Protein AF-A0A2W4UPV9-F1 (afdb_monomer_lite)

Sequence (249 aa):
MTSFDISESAASPTFIQYSSSRPNNHSVNYSAIYSAKADGMRDPVGLAKAHLRFLAGEWVAQGNIIAEGLIENIAEKVCFTSIDQAFILWGLASALIFSIAQFSLLSWATQAVIDAAITGACIASTAGLTWQIAKAENLRWIIFLWAILMAGGMALTAYGIFCGVSSILINLCPLWLGLCTVGYSIMGVRMRSHSFTAAALIHGISTLSVSLVPSWQFLASGLVMALTLFFFSVVPWDMRTVPATGEPC

Secondary structure (DSSP, 8-state):
---------------------PPP-----THHHHHSSSS----HHHHHHHHHHHHHHHHHTT--HHHHHHHHHHHHH----HHHHHHHHHHHHHHHHHHHHHH--S-HHHHHHHHHHHHHHHHHHHHHHHHHHHHHTT-HHHHHHHHHHHHHHHHHHHHHHHTT-HHHHHTHHHHHHHHHHHHHHHHHHHHT-HHHHHHHHHHHHHHHHHTT-GGGHHHHHHHHHHHHHHHHHHSPPS--PPP------

Organism: NCBI:txid47253

Structure (mmCIF, N/CA/C/O backbone):
data_AF-A0A2W4UPV9-F1
#
_entry.id   AF-A0A2W4UPV9-F1
#
loop_
_atom_site.group_PDB
_atom_site.id
_atom_site.type_symbol
_atom_site.label_atom_id
_atom_site.label_alt_id
_atom_site.label_comp_id
_atom_site.label_asym_id
_atom_site.label_entity_id
_atom_site.label_seq_id
_atom_site.pdbx_PDB_ins_code
_atom_site.Cartn_x
_atom_site.Cartn_y
_atom_site.Cartn_z
_atom_site.occupancy
_atom_site.B_iso_or_equiv
_atom_site.auth_seq_id
_atom_site.auth_comp_id
_atom_site.auth_asym_id
_atom_site.auth_atom_id
_atom_site.pdbx_PDB_model_num
ATOM 1 N N . MET A 1 1 ? -51.131 -12.630 2.862 1.00 42.31 1 MET A N 1
ATOM 2 C CA . MET A 1 1 ? -50.383 -13.629 3.658 1.00 42.31 1 MET A CA 1
ATOM 3 C C . MET A 1 1 ? -48.936 -13.495 3.226 1.00 42.31 1 MET A C 1
ATOM 5 O O . MET A 1 1 ? -48.640 -13.876 2.110 1.00 42.31 1 MET A O 1
ATOM 9 N N . THR A 1 2 ? -48.060 -12.775 3.914 1.00 35.84 2 THR A N 1
ATOM 10 C CA . THR A 1 2 ? -47.716 -12.797 5.346 1.00 35.84 2 THR A CA 1
ATOM 11 C C . THR A 1 2 ? -47.428 -11.376 5.848 1.00 35.84 2 THR A C 1
ATOM 13 O O . THR A 1 2 ? -46.618 -10.670 5.253 1.00 35.84 2 THR A O 1
ATOM 16 N N . SER A 1 3 ? -48.108 -10.960 6.916 1.00 31.86 3 SER A N 1
ATOM 17 C CA . SER A 1 3 ? -47.853 -9.726 7.665 1.00 31.86 3 SER A CA 1
ATOM 18 C C . SER A 1 3 ? -46.670 -9.929 8.613 1.00 31.86 3 SER A C 1
ATOM 20 O O . SER A 1 3 ? -46.587 -10.963 9.273 1.00 31.86 3 SER A O 1
ATOM 22 N N . PHE A 1 4 ? -45.763 -8.956 8.670 1.00 35.59 4 PHE A N 1
ATOM 23 C CA . PHE A 1 4 ? -44.706 -8.876 9.676 1.00 35.59 4 PHE A CA 1
ATOM 24 C C . PHE A 1 4 ? -45.077 -7.753 10.646 1.00 35.59 4 PHE A C 1
ATOM 26 O O . PHE A 1 4 ? -45.084 -6.584 10.265 1.00 35.59 4 PHE A O 1
ATOM 33 N N . ASP A 1 5 ? -45.421 -8.138 11.872 1.00 35.91 5 ASP A N 1
ATOM 34 C CA . ASP A 1 5 ? -45.600 -7.241 13.008 1.00 35.91 5 ASP A CA 1
ATOM 35 C C . ASP A 1 5 ? -44.227 -6.832 13.552 1.00 35.91 5 ASP A C 1
ATOM 37 O O . ASP A 1 5 ? -43.386 -7.683 13.849 1.00 35.91 5 ASP A O 1
ATOM 41 N N . ILE A 1 6 ? -44.003 -5.527 13.711 1.00 38.69 6 ILE A N 1
ATOM 42 C CA . ILE A 1 6 ? -42.913 -4.987 14.529 1.00 38.69 6 ILE A CA 1
ATOM 43 C C . ILE A 1 6 ? -43.568 -4.116 15.594 1.00 38.69 6 ILE A C 1
ATOM 45 O O . ILE A 1 6 ? -43.861 -2.941 15.381 1.00 38.69 6 ILE A O 1
ATOM 49 N N . SER A 1 7 ? -43.840 -4.742 16.733 1.00 38.41 7 SER A N 1
ATOM 50 C CA . SER A 1 7 ? -44.267 -4.085 17.958 1.00 38.41 7 SER A CA 1
ATOM 51 C C . SER A 1 7 ? -43.087 -3.376 18.623 1.00 38.41 7 SER A C 1
ATOM 53 O O . SER A 1 7 ? -42.066 -3.993 18.932 1.00 38.41 7 SER A O 1
ATOM 55 N N . GLU A 1 8 ? -43.286 -2.079 18.841 1.00 40.03 8 GLU A N 1
ATOM 56 C CA . GLU A 1 8 ? -42.784 -1.244 19.933 1.00 40.03 8 GLU A CA 1
ATOM 57 C C . GLU A 1 8 ? -42.101 -1.971 21.104 1.00 40.03 8 GLU A C 1
ATOM 59 O O . GLU A 1 8 ? -42.689 -2.808 21.786 1.00 40.03 8 GLU A O 1
ATOM 64 N N . SER A 1 9 ? -40.889 -1.519 21.427 1.00 38.75 9 SER A N 1
ATOM 65 C CA . SER A 1 9 ? -40.302 -1.646 22.761 1.00 38.75 9 SER A CA 1
ATOM 66 C C . SER A 1 9 ? -39.767 -0.280 23.174 1.00 38.75 9 SER A C 1
ATOM 68 O O . SER A 1 9 ? -38.672 0.125 22.782 1.00 38.75 9 SER A O 1
ATOM 70 N N . ALA A 1 10 ? -40.569 0.426 23.967 1.00 39.81 10 ALA A N 1
ATOM 71 C CA . ALA A 1 10 ? -40.201 1.657 24.644 1.00 39.81 10 ALA A CA 1
ATOM 72 C C . ALA A 1 10 ? -39.084 1.392 25.669 1.00 39.81 10 ALA A C 1
ATOM 74 O O . ALA A 1 10 ? -39.247 0.583 26.581 1.00 39.81 10 ALA A O 1
ATOM 75 N N . ALA A 1 11 ? -37.962 2.102 25.538 1.00 38.84 11 ALA A N 1
ATOM 76 C CA . ALA A 1 11 ? -36.926 2.174 26.560 1.00 38.84 11 ALA A CA 1
ATOM 77 C C . ALA A 1 11 ? -36.916 3.582 27.174 1.00 38.84 11 ALA A C 1
ATOM 79 O O . ALA A 1 11 ? -36.813 4.592 26.482 1.00 38.84 11 ALA A O 1
ATOM 80 N N . SER A 1 12 ? -37.079 3.598 28.493 1.00 40.66 12 SER A N 1
ATOM 81 C CA . SER A 1 12 ? -37.191 4.753 29.384 1.00 40.66 12 SER A CA 1
ATOM 82 C C . SER A 1 12 ? -35.890 5.575 29.464 1.00 40.66 12 SER A C 1
ATOM 84 O O . SER A 1 12 ? -34.818 4.970 29.549 1.00 40.66 12 SER A O 1
ATOM 86 N N . PRO A 1 13 ? -35.927 6.922 29.503 1.00 43.44 13 PRO A N 1
ATOM 87 C CA . PRO A 1 13 ? -34.735 7.725 29.748 1.00 43.44 13 PRO A CA 1
ATOM 88 C C . PRO A 1 13 ? -34.506 7.926 31.255 1.00 43.44 13 PRO A C 1
ATOM 90 O O . PRO A 1 13 ? -35.217 8.675 31.926 1.00 43.44 13 PRO A O 1
ATOM 93 N N . THR A 1 14 ? -33.470 7.280 31.790 1.00 44.41 14 THR A N 1
ATOM 94 C CA . THR A 1 14 ? -32.947 7.555 33.135 1.00 44.41 14 THR A CA 1
ATOM 95 C C . THR A 1 14 ? -32.181 8.879 33.124 1.00 44.41 14 THR A C 1
ATOM 97 O O . THR A 1 14 ? -31.136 9.010 32.491 1.00 44.41 14 THR A O 1
ATOM 100 N N . PHE A 1 15 ? -32.716 9.866 33.836 1.00 32.44 15 PHE A N 1
ATOM 101 C CA . PHE A 1 15 ? -32.136 11.191 34.038 1.00 32.44 15 PHE A CA 1
ATOM 102 C C . PHE A 1 15 ? -31.003 11.103 35.079 1.00 32.44 15 PHE A C 1
ATOM 104 O O . PHE A 1 15 ? -31.266 10.831 36.249 1.00 32.44 15 PHE A O 1
ATOM 111 N N . ILE A 1 16 ? -29.744 11.309 34.678 1.00 40.25 16 ILE A N 1
ATOM 112 C CA . ILE A 1 16 ? -28.608 11.403 35.611 1.00 40.25 16 ILE A CA 1
ATOM 113 C C . ILE A 1 16 ? -28.353 12.880 35.933 1.00 40.25 16 ILE A C 1
ATOM 115 O O . ILE A 1 16 ? -27.950 13.658 35.071 1.00 40.25 16 ILE A O 1
ATOM 119 N N . GLN A 1 17 ? -28.585 13.265 37.192 1.00 36.22 17 GLN A N 1
ATOM 120 C CA . GLN A 1 17 ? -28.155 14.549 37.750 1.00 36.22 17 GLN A CA 1
ATOM 121 C C . GLN A 1 17 ? -26.629 14.572 37.912 1.00 36.22 17 GLN A C 1
ATOM 123 O O . GLN A 1 17 ? -26.063 13.754 38.636 1.00 36.22 17 GLN A O 1
ATOM 128 N N . TYR A 1 18 ? -25.968 15.547 37.287 1.00 33.69 18 TYR A N 1
ATOM 129 C CA . TYR A 1 18 ? -24.548 15.830 37.494 1.00 33.69 18 TYR A CA 1
ATOM 130 C C . TYR A 1 18 ? -24.374 16.835 38.644 1.00 33.69 18 TYR A C 1
ATOM 132 O O . TYR A 1 18 ? -24.758 17.999 38.533 1.00 33.69 18 TYR A O 1
ATOM 140 N N . SER A 1 19 ? -23.787 16.386 39.754 1.00 37.81 19 SER A N 1
ATOM 141 C CA . SER A 1 19 ? -23.345 17.241 40.862 1.00 37.81 19 SER A CA 1
ATOM 142 C C . SER A 1 19 ? -21.953 17.801 40.556 1.00 37.81 19 SER A C 1
ATOM 144 O O . SER A 1 19 ? -20.973 17.060 40.508 1.00 37.81 19 SER A O 1
ATOM 146 N N . SER A 1 20 ? -21.859 19.116 40.351 1.00 39.47 20 SER A N 1
ATOM 147 C CA . SER A 1 20 ? -20.606 19.849 40.136 1.00 39.47 20 SER A CA 1
ATOM 148 C C . SER A 1 20 ? -19.963 20.230 41.476 1.00 39.47 20 SER A C 1
ATOM 150 O O . SER A 1 20 ? -20.367 21.212 42.100 1.00 39.47 20 SER A O 1
ATOM 152 N N . SER A 1 21 ? -18.914 19.518 41.888 1.00 43.06 21 SER A N 1
ATOM 153 C CA . SER A 1 21 ? -18.031 19.932 42.989 1.00 43.06 21 SER A CA 1
ATOM 154 C C . SER A 1 21 ? -16.729 20.516 42.429 1.00 43.06 21 SER A C 1
ATOM 156 O O . SER A 1 21 ? -15.896 19.792 41.893 1.00 43.06 21 SER A O 1
ATOM 158 N N . ARG A 1 22 ? -16.548 21.839 42.554 1.00 37.19 22 ARG A N 1
ATOM 159 C CA . ARG A 1 22 ? -15.272 22.535 42.302 1.00 37.19 22 ARG A CA 1
ATOM 160 C C . ARG A 1 22 ? -14.359 22.424 43.532 1.00 37.19 22 ARG A C 1
ATOM 162 O O . ARG A 1 22 ? -14.807 22.820 44.608 1.00 37.19 22 ARG A O 1
ATOM 169 N N . PRO A 1 23 ? -13.085 22.017 43.403 1.00 47.28 23 PRO A N 1
ATOM 170 C CA . PRO A 1 23 ? -12.073 22.303 44.408 1.00 47.28 23 PRO A CA 1
ATOM 171 C C . PRO A 1 23 ? -11.327 23.612 44.103 1.00 47.28 23 PRO A C 1
ATOM 173 O O . PRO A 1 23 ? -11.037 23.946 42.955 1.00 47.28 23 PRO A O 1
ATOM 176 N N . ASN A 1 24 ? -11.054 24.352 45.177 1.00 49.81 24 ASN A N 1
ATOM 177 C CA . ASN A 1 24 ? -10.389 25.651 45.206 1.00 49.81 24 ASN A CA 1
ATOM 178 C C . ASN A 1 24 ? -8.865 25.568 44.999 1.00 49.81 24 ASN A C 1
ATOM 180 O O . ASN A 1 24 ? -8.221 24.573 45.322 1.00 49.81 24 ASN A O 1
ATOM 184 N N . ASN A 1 25 ? -8.331 26.693 44.515 1.00 49.75 25 ASN A N 1
ATOM 185 C CA . ASN A 1 25 ? -6.930 27.065 44.306 1.00 49.75 25 ASN A CA 1
ATOM 186 C C . ASN A 1 25 ? -5.902 26.499 45.305 1.00 49.75 25 ASN A C 1
ATOM 188 O O . ASN A 1 25 ? -5.918 26.851 46.483 1.00 49.75 25 ASN A O 1
ATOM 192 N N . HIS A 1 26 ? -4.883 25.823 44.766 1.00 44.38 26 HIS A N 1
ATOM 193 C CA . HIS A 1 26 ? -3.523 25.826 45.308 1.00 44.38 26 HIS A CA 1
ATOM 194 C C . HIS A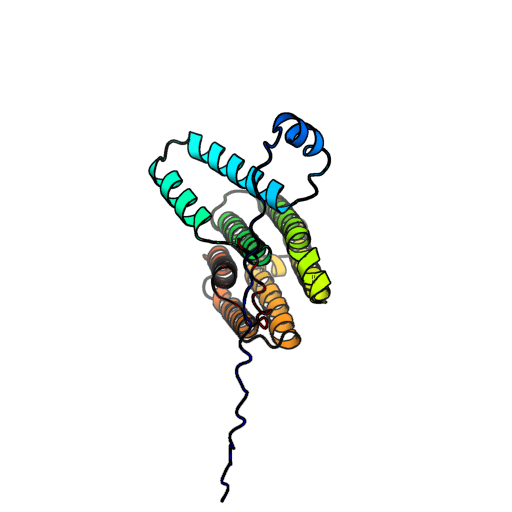 1 26 ? -2.510 26.010 44.170 1.00 44.38 26 HIS A C 1
ATOM 196 O O . HIS A 1 26 ? -2.601 25.384 43.117 1.00 44.38 26 HIS A O 1
ATOM 202 N N . SER A 1 27 ? -1.561 26.921 44.383 1.00 46.72 27 SER A N 1
ATOM 203 C CA . SER A 1 27 ? -0.486 27.299 43.464 1.00 46.72 27 SER A CA 1
ATOM 204 C C . SER A 1 27 ? 0.428 26.112 43.144 1.00 46.72 27 SER A C 1
ATOM 206 O O . SER A 1 27 ? 1.142 25.619 44.019 1.00 46.72 27 SER A O 1
ATOM 208 N N . VAL A 1 28 ? 0.423 25.677 41.885 1.00 51.06 28 VAL A N 1
ATOM 209 C CA . VAL A 1 28 ? 1.272 24.592 41.379 1.00 51.06 28 VAL A CA 1
ATOM 210 C C . VAL A 1 28 ? 2.681 25.123 41.098 1.00 51.06 28 VAL A C 1
ATOM 212 O O . VAL A 1 28 ? 2.860 26.111 40.391 1.00 51.06 28 VAL A O 1
ATOM 215 N N . ASN A 1 29 ? 3.688 24.463 41.672 1.00 43.97 29 ASN A N 1
ATOM 216 C CA . ASN A 1 29 ? 5.104 24.767 41.481 1.00 43.97 29 ASN A CA 1
ATOM 217 C C . ASN A 1 29 ? 5.623 24.053 40.218 1.00 43.97 29 ASN A C 1
ATOM 219 O O . ASN A 1 29 ? 5.835 22.840 40.214 1.00 43.97 29 ASN A O 1
ATOM 223 N N . TYR A 1 30 ? 5.785 24.803 39.127 1.00 41.22 30 TYR A N 1
ATOM 224 C CA . TYR A 1 30 ? 6.031 24.259 37.787 1.00 41.22 30 TYR A CA 1
ATOM 225 C C . TYR A 1 30 ? 7.434 23.664 37.576 1.00 41.22 30 TYR A C 1
ATOM 227 O O . TYR A 1 30 ? 7.614 22.874 36.653 1.00 41.22 30 TYR A O 1
ATOM 235 N N . SER A 1 31 ? 8.428 23.972 38.415 1.00 40.88 31 SER A N 1
ATOM 236 C CA . SER A 1 31 ? 9.814 23.518 38.195 1.00 40.88 31 SER A CA 1
ATOM 237 C C . SER A 1 31 ? 10.059 22.048 38.563 1.00 40.88 31 SER A C 1
ATOM 239 O O . SER A 1 31 ? 10.949 21.416 37.996 1.00 40.88 31 SER A O 1
ATOM 241 N N . ALA A 1 32 ? 9.232 21.460 39.434 1.00 44.62 32 ALA A N 1
ATOM 242 C CA . ALA A 1 32 ? 9.329 20.043 39.799 1.00 44.62 32 ALA A CA 1
ATOM 243 C C . ALA A 1 32 ? 8.709 19.099 38.746 1.00 44.62 32 ALA A C 1
ATOM 245 O O . ALA A 1 32 ? 9.063 17.924 38.682 1.00 44.62 32 ALA A O 1
ATOM 246 N N . ILE A 1 33 ? 7.819 19.606 37.883 1.00 45.31 33 ILE A N 1
ATOM 247 C CA . ILE A 1 33 ? 7.090 18.794 36.893 1.00 45.31 33 ILE A CA 1
ATOM 248 C C . ILE A 1 33 ? 7.955 18.490 35.660 1.00 45.31 33 ILE A C 1
ATOM 250 O O . ILE A 1 33 ? 7.802 17.434 35.048 1.00 45.31 33 ILE A O 1
ATOM 254 N N . TYR A 1 34 ? 8.905 19.362 35.311 1.00 42.47 34 TYR A N 1
ATOM 255 C CA . TYR A 1 34 ? 9.760 19.149 34.138 1.00 42.47 34 TYR A CA 1
ATOM 256 C C . TYR A 1 34 ? 10.888 18.139 34.380 1.00 42.47 34 TYR A C 1
ATOM 258 O O . TYR A 1 34 ? 11.244 17.409 33.459 1.00 42.47 34 TYR A O 1
ATOM 266 N N . SER A 1 35 ? 11.399 18.026 35.610 1.00 42.31 35 SER A N 1
ATOM 267 C CA . SER A 1 35 ? 12.491 17.089 35.919 1.00 42.31 35 SER A CA 1
ATOM 268 C C . SER A 1 35 ? 12.017 15.627 35.998 1.00 42.31 35 SER A C 1
ATOM 270 O O . SER A 1 35 ? 12.742 14.715 35.619 1.00 42.31 35 SER A O 1
ATOM 272 N N . ALA A 1 36 ? 10.758 15.387 36.385 1.00 41.16 36 ALA A N 1
ATOM 273 C CA . ALA A 1 36 ? 10.186 14.037 36.451 1.00 41.16 36 ALA A CA 1
ATOM 274 C C . ALA A 1 36 ? 9.641 13.512 35.102 1.00 41.16 36 ALA A C 1
ATOM 276 O O . ALA A 1 36 ? 9.306 12.335 34.991 1.00 41.16 36 ALA A O 1
ATOM 277 N N . LYS A 1 37 ? 9.528 14.362 34.067 1.00 41.44 37 LYS A N 1
ATOM 278 C CA . LYS A 1 37 ? 8.863 14.015 32.792 1.00 41.44 37 LYS A CA 1
ATOM 279 C C . LYS A 1 37 ? 9.808 13.485 31.706 1.00 41.44 37 LYS A C 1
ATOM 281 O O . LYS A 1 37 ? 9.337 12.982 30.689 1.00 41.44 37 LYS A O 1
ATOM 286 N N . ALA A 1 38 ? 11.121 13.548 31.927 1.00 41.78 38 ALA A N 1
ATOM 287 C CA . ALA A 1 38 ? 12.114 13.003 31.000 1.00 41.78 38 ALA A CA 1
ATOM 288 C C . ALA A 1 38 ? 12.256 11.470 31.094 1.00 41.78 38 ALA A C 1
ATOM 290 O O . ALA A 1 38 ? 12.632 10.840 30.112 1.00 41.78 38 ALA A O 1
ATOM 291 N N . ASP A 1 39 ? 11.883 10.861 32.225 1.00 39.44 39 ASP A N 1
ATOM 292 C CA . ASP A 1 39 ? 12.100 9.424 32.482 1.00 39.44 39 ASP A CA 1
ATOM 293 C C . ASP A 1 39 ? 10.898 8.532 32.089 1.00 39.44 39 ASP A C 1
ATOM 295 O O . ASP A 1 39 ? 10.905 7.313 32.254 1.00 39.44 39 ASP A O 1
ATOM 299 N N . GLY A 1 40 ? 9.831 9.139 31.553 1.00 47.22 40 GLY A N 1
ATOM 300 C CA . GLY A 1 40 ? 8.534 8.495 31.318 1.00 47.22 40 GLY A CA 1
ATOM 301 C C . GLY A 1 40 ? 8.021 8.552 29.880 1.00 47.22 40 GLY A C 1
ATOM 302 O O . GLY A 1 40 ? 6.826 8.356 29.663 1.00 47.22 40 GLY A O 1
ATOM 303 N N . MET A 1 41 ? 8.865 8.832 28.884 1.00 49.19 41 MET A N 1
ATOM 304 C CA . MET A 1 41 ? 8.424 8.937 27.485 1.00 49.19 41 MET A CA 1
ATOM 305 C C . MET A 1 41 ? 8.265 7.547 26.830 1.00 49.19 41 MET A C 1
ATOM 307 O O . MET A 1 41 ? 8.981 7.165 25.913 1.00 49.19 41 MET A O 1
ATOM 311 N N . ARG A 1 42 ? 7.284 6.780 27.327 1.00 54.19 42 ARG A N 1
ATOM 312 C CA . ARG A 1 42 ? 6.668 5.613 26.662 1.00 54.19 42 ARG A CA 1
ATOM 313 C C . ARG A 1 42 ? 5.409 6.002 25.880 1.00 54.19 42 ARG A C 1
ATOM 315 O O . ARG A 1 42 ? 4.556 5.153 25.644 1.00 54.19 42 ARG A O 1
ATOM 322 N N . ASP A 1 43 ? 5.271 7.275 25.520 1.00 64.94 43 ASP A N 1
ATOM 323 C CA . ASP A 1 43 ? 4.171 7.748 24.687 1.00 64.94 43 ASP A CA 1
ATOM 324 C C . ASP A 1 43 ? 4.630 7.828 23.218 1.00 64.94 43 ASP A C 1
ATOM 326 O O . ASP A 1 43 ? 5.226 8.831 22.807 1.00 64.94 43 ASP A O 1
ATOM 330 N N . PRO A 1 44 ? 4.394 6.774 22.413 1.00 52.06 44 PRO A N 1
ATOM 331 C CA . PRO A 1 44 ? 4.732 6.786 20.994 1.00 52.06 44 PRO A CA 1
ATOM 332 C C . PRO A 1 44 ? 3.966 7.872 20.225 1.00 52.06 44 PRO A C 1
ATOM 334 O O . PRO A 1 44 ? 4.448 8.316 19.186 1.00 52.06 44 PRO A O 1
ATOM 337 N N . VAL A 1 45 ? 2.821 8.342 20.736 1.00 54.94 45 VAL A N 1
ATOM 338 C CA . VAL A 1 45 ? 2.026 9.407 20.110 1.00 54.94 45 VAL A CA 1
ATOM 339 C C . VAL A 1 45 ? 2.701 10.761 20.316 1.00 54.94 45 VAL A C 1
ATOM 341 O O . VAL A 1 45 ? 2.849 11.523 19.362 1.00 54.94 45 VAL A O 1
ATOM 344 N N . GLY A 1 46 ? 3.198 11.040 21.523 1.00 64.69 46 GLY A N 1
ATOM 345 C CA . GLY A 1 46 ? 4.012 12.222 21.812 1.00 64.69 46 GLY A CA 1
ATOM 346 C C . GLY A 1 46 ? 5.291 12.287 20.970 1.00 64.69 46 GLY A C 1
ATOM 347 O O . GLY A 1 46 ? 5.628 13.351 20.445 1.00 64.69 46 GLY A O 1
ATOM 348 N N . LEU A 1 47 ? 5.957 11.143 20.766 1.00 61.91 47 LEU A N 1
ATOM 349 C CA . LEU A 1 47 ? 7.145 11.046 19.912 1.00 61.91 47 LEU A CA 1
ATOM 350 C C . LEU A 1 47 ? 6.808 11.251 18.427 1.00 61.91 47 LEU A C 1
ATOM 352 O O . LEU A 1 47 ? 7.496 12.010 17.747 1.00 61.91 47 LEU A O 1
ATOM 356 N N . ALA A 1 48 ? 5.725 10.643 17.932 1.00 57.19 48 ALA A N 1
ATOM 357 C CA . ALA A 1 48 ? 5.252 10.842 16.562 1.00 57.19 48 ALA A CA 1
ATOM 358 C C . ALA A 1 48 ? 4.856 12.306 16.306 1.00 57.19 48 ALA A C 1
ATOM 360 O O . ALA A 1 48 ? 5.236 12.886 15.290 1.00 57.19 48 ALA A O 1
ATOM 361 N N . LYS A 1 49 ? 4.170 12.943 17.263 1.00 61.50 49 LYS A N 1
ATOM 362 C CA . LYS A 1 49 ? 3.794 14.362 17.201 1.00 61.50 49 LYS A CA 1
ATOM 363 C C . LYS A 1 49 ? 5.021 15.277 17.195 1.00 61.50 49 LYS A C 1
ATOM 365 O O . LYS A 1 49 ? 5.044 16.256 16.454 1.00 61.50 49 LYS A O 1
ATOM 370 N N . ALA A 1 50 ? 6.052 14.959 17.978 1.00 66.06 50 ALA A N 1
ATOM 371 C CA . ALA A 1 50 ? 7.316 15.693 17.968 1.00 66.06 50 ALA A CA 1
ATOM 372 C C . ALA A 1 50 ? 8.084 15.515 16.646 1.00 66.06 50 ALA A C 1
ATOM 374 O O . ALA A 1 50 ? 8.614 16.489 16.117 1.00 66.06 50 ALA A O 1
ATOM 375 N N . HIS A 1 51 ? 8.094 14.305 16.078 1.00 63.22 51 HIS A N 1
ATOM 376 C CA . HIS A 1 51 ? 8.765 14.022 14.807 1.00 63.22 51 HIS A CA 1
ATOM 377 C C . HIS A 1 51 ? 8.057 14.686 13.617 1.00 63.22 51 HIS A C 1
ATOM 379 O O . HIS A 1 51 ? 8.712 15.273 12.762 1.00 63.22 51 HIS A O 1
ATOM 385 N N . LEU A 1 52 ? 6.719 14.696 13.606 1.00 61.75 52 LEU A N 1
ATOM 386 C CA . LEU A 1 52 ? 5.930 15.434 12.615 1.00 61.75 52 LEU A CA 1
ATOM 387 C C . LEU A 1 52 ? 6.159 16.945 12.708 1.00 61.75 52 LEU A C 1
ATOM 389 O O . LEU A 1 52 ? 6.288 17.596 11.679 1.00 61.75 52 LEU A O 1
ATOM 393 N N . ARG A 1 53 ? 6.270 17.503 13.921 1.00 67.69 53 ARG A N 1
ATOM 394 C CA . ARG A 1 53 ? 6.632 18.918 14.116 1.00 67.69 53 ARG A CA 1
ATOM 395 C C . ARG A 1 53 ? 8.045 19.235 13.632 1.00 67.69 53 ARG A C 1
ATOM 397 O O . ARG A 1 53 ? 8.260 20.304 13.077 1.00 67.69 53 ARG A O 1
ATOM 404 N N . PHE A 1 54 ? 8.991 18.319 13.824 1.00 70.25 54 PHE A N 1
ATOM 405 C CA . PHE A 1 54 ? 10.359 18.474 13.335 1.00 70.25 54 PHE A CA 1
ATOM 406 C C . PHE A 1 54 ? 10.417 18.455 11.801 1.00 70.25 54 PHE A C 1
ATOM 408 O O . PHE A 1 54 ? 10.975 19.371 11.206 1.00 70.25 54 PHE A O 1
ATOM 415 N N . LEU A 1 55 ? 9.766 17.476 11.163 1.00 58.12 55 LEU A N 1
ATOM 416 C CA . LEU A 1 55 ? 9.676 17.393 9.702 1.00 58.12 55 LEU A CA 1
ATOM 417 C C . LEU A 1 55 ? 8.915 18.584 9.108 1.00 58.12 55 LEU A C 1
ATOM 419 O O . LEU A 1 55 ? 9.323 19.118 8.081 1.00 58.12 55 LEU A O 1
ATOM 423 N N . ALA A 1 56 ? 7.850 19.043 9.771 1.00 55.47 56 ALA A N 1
ATOM 424 C CA . ALA A 1 56 ? 7.170 20.278 9.397 1.00 55.47 56 ALA A CA 1
ATOM 425 C C . ALA A 1 56 ? 8.133 21.474 9.475 1.00 55.47 56 ALA A C 1
ATOM 427 O O . ALA A 1 56 ? 8.239 22.214 8.507 1.00 55.47 56 ALA A O 1
ATOM 428 N N . GLY A 1 57 ? 8.908 21.608 10.557 1.00 55.47 57 GLY A N 1
ATOM 429 C CA . GLY A 1 57 ? 9.916 22.663 10.715 1.00 55.47 57 GLY A CA 1
ATOM 430 C C . GLY A 1 57 ? 11.028 22.645 9.655 1.00 55.47 57 GLY A C 1
ATOM 431 O O . GLY A 1 57 ? 11.498 23.700 9.234 1.00 55.47 57 GLY A O 1
ATOM 432 N N . GLU A 1 58 ? 11.426 21.464 9.179 1.00 52.59 58 GLU A N 1
ATOM 433 C CA . GLU A 1 58 ? 12.447 21.311 8.134 1.00 52.59 58 GLU A CA 1
ATOM 434 C C . GLU A 1 58 ? 11.910 21.702 6.743 1.00 52.59 58 GLU A C 1
ATOM 436 O O . GLU A 1 58 ? 12.597 22.374 5.978 1.00 52.59 58 GLU A O 1
ATOM 441 N N . TRP A 1 59 ? 10.640 21.397 6.450 1.00 48.97 59 TRP A N 1
ATOM 442 C CA . TRP A 1 59 ? 9.938 21.883 5.251 1.00 48.97 59 TRP A CA 1
ATOM 443 C C . TRP A 1 59 ? 9.631 23.390 5.297 1.00 48.97 59 TRP A C 1
ATOM 445 O O . TRP A 1 59 ? 9.566 24.052 4.260 1.00 48.97 59 TRP A O 1
ATOM 455 N N . VAL A 1 60 ? 9.479 23.948 6.498 1.00 48.25 60 VAL A N 1
ATOM 456 C CA . VAL A 1 60 ? 9.220 25.374 6.760 1.00 48.25 60 VAL A CA 1
ATOM 457 C C . VAL A 1 60 ? 10.432 26.254 6.463 1.00 48.25 60 VAL A C 1
ATOM 459 O O . VAL A 1 60 ? 10.269 27.382 5.992 1.00 48.25 60 VAL A O 1
ATOM 462 N N . ALA A 1 61 ? 11.650 25.724 6.603 1.00 52.50 61 ALA A N 1
ATOM 463 C CA . ALA A 1 61 ? 12.868 26.419 6.181 1.00 52.50 61 ALA A CA 1
ATOM 464 C C . ALA A 1 61 ? 12.897 26.727 4.665 1.00 52.50 61 ALA A C 1
ATOM 466 O O . ALA A 1 61 ? 13.666 27.582 4.226 1.00 52.50 61 ALA A O 1
ATOM 467 N N . GLN A 1 62 ? 12.019 26.092 3.874 1.00 55.84 62 GLN A N 1
ATOM 468 C CA . GLN A 1 62 ? 11.890 26.278 2.427 1.00 55.84 62 GLN A CA 1
ATOM 469 C C . GLN A 1 62 ? 10.911 27.406 2.007 1.00 55.84 62 GLN A C 1
ATOM 471 O O . GLN A 1 62 ? 10.721 27.627 0.812 1.00 55.84 62 GLN A O 1
ATOM 476 N N . GLY A 1 63 ? 10.314 28.152 2.951 1.00 47.66 63 GLY A N 1
ATOM 477 C CA . GLY A 1 63 ? 9.744 29.484 2.684 1.00 47.66 63 GLY A CA 1
ATOM 478 C C . GLY A 1 63 ? 8.299 29.569 2.167 1.00 47.66 63 GLY A C 1
ATOM 479 O O . GLY A 1 63 ? 7.999 30.481 1.398 1.00 47.66 63 GLY A O 1
ATOM 480 N N . ASN A 1 64 ? 7.380 28.687 2.583 1.00 55.88 64 ASN A N 1
ATOM 481 C CA . ASN A 1 64 ? 5.968 28.780 2.175 1.00 55.88 64 ASN A CA 1
ATOM 482 C C . ASN A 1 64 ? 5.014 29.037 3.362 1.00 55.88 64 ASN A C 1
ATOM 484 O O . ASN A 1 64 ? 4.401 28.122 3.903 1.00 55.88 64 ASN A O 1
ATOM 488 N N . ILE A 1 65 ? 4.869 30.312 3.740 1.00 58.81 65 ILE A N 1
ATOM 489 C CA . ILE A 1 65 ? 4.088 30.806 4.900 1.00 58.81 65 ILE A CA 1
ATOM 490 C C . ILE A 1 65 ? 2.589 30.425 4.829 1.00 58.81 65 ILE A C 1
ATOM 492 O O . ILE A 1 65 ? 1.910 30.340 5.848 1.00 58.81 65 ILE A O 1
ATOM 496 N N . ILE A 1 66 ? 2.058 30.138 3.635 1.00 60.66 66 ILE A N 1
ATOM 497 C CA . ILE A 1 66 ? 0.653 29.733 3.442 1.00 60.66 66 ILE A CA 1
ATOM 498 C C . ILE A 1 66 ? 0.416 28.269 3.866 1.00 60.66 66 ILE A C 1
ATOM 500 O O . ILE A 1 66 ? -0.698 27.909 4.245 1.00 60.66 66 ILE A O 1
ATOM 504 N N . ALA A 1 67 ? 1.454 27.426 3.849 1.00 54.59 67 ALA A N 1
ATOM 505 C CA . ALA A 1 67 ? 1.335 26.022 4.234 1.00 54.59 67 ALA A CA 1
ATOM 506 C C . ALA A 1 67 ? 1.191 25.845 5.755 1.00 54.59 67 ALA A C 1
ATOM 508 O O . ALA A 1 67 ? 0.437 24.978 6.186 1.00 54.59 67 ALA A O 1
ATOM 509 N N . GLU A 1 68 ? 1.837 26.689 6.568 1.00 50.88 68 GLU A N 1
ATOM 510 C CA . GLU A 1 68 ? 1.796 26.572 8.034 1.00 50.88 68 GLU A CA 1
ATOM 511 C C . GLU A 1 68 ? 0.396 26.805 8.601 1.00 50.88 68 GLU A C 1
ATOM 513 O O . GLU A 1 68 ? -0.125 25.956 9.320 1.00 50.88 68 GLU A O 1
ATOM 518 N N . GLY A 1 69 ? -0.266 27.896 8.204 1.00 61.16 69 GLY A N 1
ATOM 519 C CA . GLY A 1 69 ? -1.603 28.219 8.711 1.00 61.16 69 GLY A CA 1
ATOM 520 C C . GLY A 1 69 ? -2.670 27.196 8.309 1.00 61.16 69 GLY A C 1
ATOM 521 O O . GLY A 1 69 ? -3.650 27.014 9.033 1.00 61.16 69 GLY A O 1
ATOM 522 N N . LEU A 1 70 ? -2.484 26.510 7.177 1.00 60.94 70 LEU A N 1
ATOM 523 C CA . LEU A 1 70 ? -3.370 25.440 6.722 1.00 60.94 70 LEU A CA 1
ATOM 524 C C . LEU A 1 70 ? -3.073 24.123 7.453 1.00 60.94 70 LEU A C 1
ATOM 526 O O . LEU A 1 70 ? -4.005 23.459 7.898 1.00 60.94 70 LEU A O 1
ATOM 530 N N . ILE A 1 71 ? -1.797 23.757 7.605 1.00 58.44 71 ILE A N 1
ATOM 531 C CA . ILE A 1 71 ? -1.383 22.526 8.290 1.00 58.44 71 ILE A CA 1
ATOM 532 C C . ILE A 1 71 ? -1.723 22.597 9.779 1.00 58.44 71 ILE A C 1
ATOM 534 O O . ILE A 1 71 ? -2.245 21.621 10.305 1.00 58.44 71 ILE A O 1
ATOM 538 N N . GLU A 1 72 ? -1.513 23.733 10.447 1.00 59.25 72 GLU A N 1
ATOM 539 C CA . GLU A 1 72 ? -1.899 23.906 11.852 1.00 59.25 72 GLU A CA 1
ATOM 540 C C . GLU A 1 72 ? -3.420 23.865 12.031 1.00 59.25 72 GLU A C 1
ATOM 542 O O . GLU A 1 72 ? -3.901 23.131 12.890 1.00 59.25 72 GLU A O 1
ATOM 547 N N . ASN A 1 73 ? -4.195 24.534 11.166 1.00 63.84 73 ASN A N 1
ATOM 548 C CA . ASN A 1 73 ? -5.662 24.464 11.222 1.00 63.84 73 ASN A CA 1
ATOM 549 C C . ASN A 1 73 ? -6.215 23.058 10.943 1.00 63.84 73 ASN A C 1
ATOM 551 O O . ASN A 1 73 ? -7.234 22.674 11.516 1.00 63.84 73 ASN A O 1
ATOM 555 N N . ILE A 1 74 ? -5.591 22.299 10.037 1.00 59.56 74 ILE A N 1
ATOM 556 C CA . ILE A 1 74 ? -6.004 20.923 9.732 1.00 59.56 74 ILE A CA 1
ATOM 557 C C . ILE A 1 74 ? -5.581 19.985 10.868 1.00 59.56 74 ILE A C 1
ATOM 559 O O . ILE A 1 74 ? -6.382 19.164 11.307 1.00 59.56 74 ILE A O 1
ATOM 563 N N . ALA A 1 75 ? -4.361 20.128 11.386 1.00 57.09 75 ALA A N 1
ATOM 564 C CA . ALA A 1 75 ? -3.846 19.304 12.476 1.00 57.09 75 ALA A CA 1
ATOM 565 C C . ALA A 1 75 ? -4.567 19.560 13.808 1.00 57.09 75 ALA A C 1
ATOM 567 O O . ALA A 1 75 ? -4.696 18.639 14.610 1.00 57.09 75 ALA A O 1
ATOM 568 N N . GLU A 1 76 ? -5.047 20.783 14.049 1.00 63.09 76 GLU A N 1
ATOM 569 C CA . GLU A 1 76 ? -5.844 21.121 15.232 1.00 63.09 76 GLU A CA 1
ATOM 570 C C . GLU A 1 76 ? -7.273 20.565 15.142 1.00 63.09 76 GLU A C 1
ATOM 572 O O . GLU A 1 76 ? -7.853 20.189 16.158 1.00 63.09 76 GLU A O 1
ATOM 577 N N . LYS A 1 77 ? -7.845 20.467 13.933 1.00 58.47 77 LYS A N 1
ATOM 578 C CA . LYS A 1 77 ? -9.238 20.029 13.741 1.00 58.47 77 LYS A CA 1
ATOM 579 C C . LYS A 1 77 ? -9.415 18.536 13.499 1.00 58.47 77 LYS A C 1
ATOM 581 O O . LYS A 1 77 ? -10.519 18.036 13.707 1.00 58.47 77 LYS A O 1
ATOM 586 N N . VAL A 1 78 ? -8.385 17.827 13.043 1.00 61.81 78 VAL A N 1
ATOM 587 C CA . VAL A 1 78 ? -8.506 16.409 12.690 1.00 61.81 78 VAL A CA 1
ATOM 588 C C . VAL A 1 78 ? -7.778 15.546 13.714 1.00 61.81 78 VAL A C 1
ATOM 590 O O . VAL A 1 78 ? -6.563 15.358 13.657 1.00 61.81 78 VAL A O 1
ATOM 593 N N . CYS A 1 79 ? -8.540 14.988 14.654 1.00 73.75 79 CYS A N 1
ATOM 594 C CA . CYS A 1 79 ? -8.033 13.949 15.541 1.00 73.75 79 CYS A CA 1
ATOM 595 C C . CYS A 1 79 ? -7.882 12.645 14.754 1.00 73.75 79 CYS A C 1
ATOM 597 O O . CYS A 1 79 ? -8.838 11.886 14.612 1.00 73.75 79 CYS A O 1
ATOM 599 N N . PHE A 1 80 ? -6.688 12.375 14.237 1.00 82.62 80 PHE A N 1
ATOM 600 C CA . PHE A 1 80 ? -6.408 11.079 13.630 1.00 82.62 80 PHE A CA 1
ATOM 601 C C . PHE A 1 80 ? -6.157 10.032 14.709 1.00 82.62 80 PHE A C 1
ATOM 603 O O . PHE A 1 80 ? -5.233 10.168 15.519 1.00 82.62 80 PHE A O 1
ATOM 610 N N . THR A 1 81 ? -6.946 8.960 14.687 1.00 89.12 81 THR A N 1
ATOM 611 C CA . THR A 1 81 ? -6.688 7.783 15.515 1.00 89.12 81 THR A CA 1
ATOM 612 C C . THR A 1 81 ? -5.378 7.117 15.086 1.00 89.12 81 THR A C 1
ATOM 614 O O . THR A 1 81 ? -4.884 7.317 13.973 1.00 89.12 81 THR A O 1
ATOM 617 N N . SER A 1 82 ? -4.800 6.266 15.939 1.00 90.62 82 SER A N 1
ATOM 618 C CA . SER A 1 82 ? -3.592 5.510 15.568 1.00 90.62 82 SER A CA 1
ATOM 619 C C . SER A 1 82 ? -3.807 4.603 14.348 1.00 90.62 82 SER A C 1
ATOM 621 O O . SER A 1 82 ? -2.844 4.278 13.654 1.00 90.62 82 SER A O 1
ATOM 623 N N . ILE A 1 83 ? -5.054 4.205 14.064 1.00 91.75 83 ILE A N 1
ATOM 624 C CA . ILE A 1 83 ? -5.383 3.436 12.861 1.00 91.75 83 ILE A CA 1
ATOM 625 C C . ILE A 1 83 ? -5.406 4.351 11.630 1.00 91.75 83 ILE A C 1
ATOM 627 O O . ILE A 1 83 ? -4.813 3.993 10.614 1.00 91.75 83 ILE A O 1
ATOM 631 N N . ASP A 1 84 ? -5.993 5.546 11.725 1.00 93.06 84 ASP A N 1
ATOM 632 C CA . ASP A 1 84 ? -5.992 6.511 10.614 1.00 93.06 84 ASP A CA 1
ATOM 633 C C . ASP A 1 84 ? -4.564 6.904 10.228 1.00 93.06 84 ASP A C 1
ATOM 635 O O . ASP A 1 84 ? -4.215 6.925 9.049 1.00 93.06 84 ASP A O 1
ATOM 639 N N . GLN A 1 85 ? -3.702 7.127 11.225 1.00 92.62 85 GLN A N 1
ATOM 640 C CA . GLN A 1 85 ? -2.277 7.395 11.013 1.00 92.62 85 GLN A CA 1
ATOM 641 C C . GLN A 1 85 ? -1.581 6.245 10.279 1.00 92.62 85 GLN A C 1
ATOM 643 O O . GLN A 1 85 ? -0.776 6.486 9.380 1.00 92.62 85 GLN A O 1
ATOM 648 N N . ALA A 1 86 ? -1.900 4.992 10.625 1.00 94.94 86 ALA A N 1
ATOM 649 C CA . ALA A 1 86 ? -1.365 3.836 9.918 1.00 94.94 86 ALA A CA 1
ATOM 650 C C . ALA A 1 86 ? -1.836 3.797 8.455 1.00 94.94 86 ALA A C 1
ATOM 652 O O . ALA A 1 86 ? -1.030 3.510 7.571 1.00 94.94 86 ALA A O 1
ATOM 653 N N . PHE A 1 87 ? -3.102 4.124 8.182 1.00 96.31 87 PHE A N 1
ATOM 654 C CA . PHE A 1 87 ? -3.611 4.202 6.815 1.00 96.31 87 PHE A CA 1
ATOM 655 C C . PHE A 1 87 ? -2.959 5.325 6.004 1.00 96.31 87 PHE A C 1
ATOM 657 O O . PHE A 1 87 ? -2.539 5.081 4.874 1.00 96.31 87 PHE A O 1
ATOM 664 N N . ILE A 1 88 ? -2.785 6.516 6.582 1.00 95.56 88 ILE A N 1
ATOM 665 C CA . ILE A 1 88 ? -2.077 7.630 5.932 1.00 95.56 88 ILE A CA 1
ATOM 666 C C . ILE A 1 88 ? -0.633 7.239 5.617 1.00 95.56 88 ILE A C 1
ATOM 668 O O . ILE A 1 88 ? -0.174 7.444 4.493 1.00 95.56 88 ILE A O 1
ATOM 672 N N . LEU A 1 89 ? 0.069 6.636 6.582 1.00 95.75 89 LEU A N 1
ATOM 673 C CA . LEU A 1 89 ? 1.448 6.186 6.409 1.00 95.75 89 LEU A CA 1
ATOM 674 C C . LEU A 1 89 ? 1.573 5.216 5.226 1.00 95.75 89 LEU A C 1
ATOM 676 O O . LEU A 1 89 ? 2.397 5.431 4.339 1.00 95.75 89 LEU A O 1
ATOM 680 N N . TRP A 1 90 ? 0.725 4.185 5.175 1.00 97.75 90 TRP A N 1
ATOM 681 C CA . TRP A 1 90 ? 0.731 3.225 4.070 1.00 97.75 90 TRP A CA 1
ATOM 682 C C . TRP A 1 90 ? 0.290 3.839 2.742 1.00 97.75 90 TRP A C 1
ATOM 684 O O . TRP A 1 90 ? 0.818 3.457 1.697 1.00 97.75 90 TRP A O 1
ATOM 694 N N . GLY A 1 91 ? -0.654 4.784 2.757 1.00 97.88 91 GLY A N 1
ATOM 695 C CA . GLY A 1 91 ? -1.110 5.469 1.551 1.00 97.88 91 GLY A CA 1
ATOM 696 C C . GLY A 1 91 ? 0.008 6.298 0.922 1.00 97.88 91 GLY A C 1
ATOM 697 O O . GLY A 1 91 ? 0.274 6.173 -0.274 1.00 97.88 91 GLY A O 1
ATOM 698 N N . LEU A 1 92 ? 0.734 7.065 1.742 1.00 97.31 92 LEU A N 1
ATOM 699 C CA . LEU A 1 92 ? 1.907 7.832 1.317 1.00 97.31 92 LEU A CA 1
ATOM 700 C C . LEU A 1 92 ? 3.037 6.925 0.828 1.00 97.31 92 LEU A C 1
ATOM 702 O O . LEU A 1 92 ? 3.596 7.171 -0.240 1.00 97.31 92 LEU A O 1
ATOM 706 N N . ALA A 1 93 ? 3.349 5.861 1.573 1.00 97.00 93 ALA A N 1
ATOM 707 C CA . ALA A 1 93 ? 4.379 4.904 1.181 1.00 97.00 93 ALA A CA 1
ATOM 708 C C . ALA A 1 93 ? 4.054 4.241 -0.166 1.00 97.00 93 ALA A C 1
ATOM 710 O O . ALA A 1 93 ? 4.918 4.170 -1.037 1.00 97.00 93 ALA A O 1
ATOM 711 N N . SER A 1 94 ? 2.798 3.830 -0.372 1.00 98.31 94 SER A N 1
ATOM 712 C CA . SER A 1 94 ? 2.343 3.231 -1.632 1.00 98.31 94 SER A CA 1
ATOM 713 C C . SER A 1 94 ? 2.449 4.222 -2.791 1.00 98.31 94 SER A C 1
ATOM 715 O O . SER A 1 94 ? 2.994 3.885 -3.840 1.00 98.31 94 SER A O 1
ATOM 717 N N . ALA A 1 95 ? 1.989 5.463 -2.607 1.00 98.06 95 ALA A N 1
ATOM 718 C CA . ALA A 1 95 ? 2.114 6.496 -3.631 1.00 98.06 95 ALA A CA 1
ATOM 719 C C . ALA A 1 95 ? 3.585 6.755 -3.999 1.00 98.06 95 ALA A C 1
ATOM 721 O O . ALA A 1 95 ? 3.912 6.848 -5.183 1.00 98.06 95 ALA A O 1
ATOM 722 N N . LEU A 1 96 ? 4.474 6.825 -3.004 1.00 97.62 96 LEU A N 1
ATOM 723 C CA . LEU A 1 96 ? 5.899 7.074 -3.202 1.00 97.62 96 LEU A CA 1
ATOM 724 C C . LEU A 1 96 ? 6.594 5.921 -3.939 1.00 97.62 96 LEU A C 1
ATOM 726 O O . LEU A 1 96 ? 7.197 6.159 -4.983 1.00 97.62 96 LEU A O 1
ATOM 730 N N . ILE A 1 97 ? 6.477 4.690 -3.430 1.00 97.69 97 ILE A N 1
ATOM 731 C CA . ILE A 1 97 ? 7.116 3.489 -3.996 1.00 97.69 97 ILE A CA 1
ATOM 732 C C . ILE A 1 97 ? 6.733 3.324 -5.470 1.00 97.69 97 ILE A C 1
ATOM 734 O O . ILE A 1 97 ? 7.588 3.238 -6.351 1.00 97.69 97 ILE A O 1
ATOM 738 N N . PHE A 1 98 ? 5.436 3.368 -5.773 1.00 98.12 98 PHE A N 1
ATOM 739 C CA . PHE A 1 98 ? 4.963 3.168 -7.139 1.00 98.12 98 PHE A CA 1
ATOM 740 C C . PHE A 1 98 ? 5.256 4.359 -8.065 1.00 98.12 98 PHE A C 1
ATOM 742 O O . PHE A 1 98 ? 5.417 4.164 -9.270 1.00 98.12 98 PHE A O 1
ATOM 749 N N . SER A 1 99 ? 5.386 5.579 -7.531 1.00 98.06 99 SER A N 1
ATOM 750 C CA . SER A 1 99 ? 5.848 6.733 -8.319 1.00 98.06 99 SER A CA 1
ATOM 751 C C . SER A 1 99 ? 7.333 6.627 -8.660 1.00 98.06 99 SER A C 1
ATOM 753 O O . SER A 1 99 ? 7.719 6.925 -9.791 1.00 98.06 99 SER A O 1
ATOM 755 N N . ILE A 1 100 ? 8.165 6.158 -7.722 1.00 97.75 100 ILE A N 1
ATOM 756 C CA . ILE A 1 100 ? 9.579 5.858 -7.983 1.00 97.75 100 ILE A CA 1
ATOM 757 C C . ILE A 1 100 ? 9.671 4.786 -9.073 1.00 97.75 100 ILE A C 1
ATOM 759 O O . ILE A 1 100 ? 10.351 5.011 -10.071 1.00 97.75 100 ILE A O 1
ATOM 763 N N . ALA A 1 101 ? 8.922 3.689 -8.953 1.00 96.81 101 ALA A N 1
ATOM 764 C CA . ALA A 1 101 ? 8.905 2.627 -9.959 1.00 96.81 101 ALA A CA 1
ATOM 765 C C . ALA A 1 101 ? 8.467 3.105 -11.357 1.00 96.81 101 ALA A C 1
ATOM 767 O O . ALA A 1 101 ? 8.955 2.600 -12.366 1.00 96.81 101 ALA A O 1
ATOM 768 N N . GLN A 1 102 ? 7.567 4.091 -11.434 1.00 97.88 102 GLN A N 1
ATOM 769 C CA . GLN A 1 102 ? 7.065 4.618 -12.705 1.00 97.88 102 GLN A CA 1
ATOM 770 C C . GLN A 1 102 ? 8.025 5.606 -13.387 1.00 97.88 102 GLN A C 1
ATOM 772 O O . GLN A 1 102 ? 8.127 5.607 -14.615 1.00 97.88 102 GLN A O 1
ATOM 777 N N . PHE A 1 103 ? 8.659 6.493 -12.618 1.00 98.00 103 PHE A N 1
ATOM 778 C CA . PHE A 1 103 ? 9.334 7.676 -13.167 1.00 98.00 103 PHE A CA 1
ATOM 779 C C . PHE A 1 103 ? 10.838 7.721 -12.907 1.00 98.00 103 PHE A C 1
ATOM 781 O O . PHE A 1 103 ? 11.540 8.535 -13.507 1.00 98.00 103 PHE A O 1
ATOM 788 N N . SER A 1 104 ? 11.349 6.887 -12.005 1.00 97.12 104 SER A N 1
ATOM 789 C CA . SER A 1 104 ? 12.752 6.930 -11.621 1.00 97.12 104 SER A CA 1
ATOM 790 C C . SER A 1 104 ? 13.655 6.251 -12.647 1.00 97.12 104 SER A C 1
ATOM 792 O O . SER A 1 104 ? 13.337 5.197 -13.192 1.00 97.12 104 SER A O 1
ATOM 794 N N . LEU A 1 105 ? 14.838 6.835 -12.848 1.00 97.31 105 LEU A N 1
ATOM 795 C CA . LEU A 1 105 ? 15.926 6.255 -13.645 1.00 97.31 105 LEU A CA 1
ATOM 796 C C . LEU A 1 105 ? 16.845 5.340 -12.816 1.00 97.31 105 LEU A C 1
ATOM 798 O O . LEU A 1 105 ? 17.862 4.861 -13.317 1.00 97.31 105 LEU A O 1
ATOM 802 N N . LEU A 1 106 ? 16.528 5.123 -11.53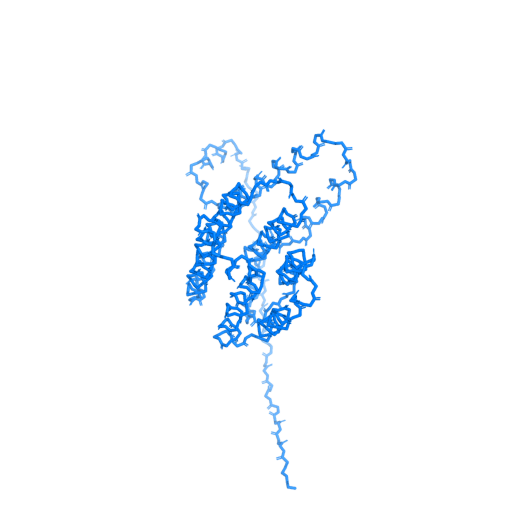5 1.00 97.81 106 LEU A N 1
ATOM 803 C CA . LEU A 1 106 ? 17.287 4.221 -10.674 1.00 97.81 106 LEU A CA 1
ATOM 804 C C . LEU A 1 106 ? 17.227 2.785 -11.201 1.00 97.81 106 LEU A C 1
ATOM 806 O O . LEU A 1 106 ? 16.207 2.347 -11.730 1.00 97.81 106 LEU A O 1
ATOM 810 N N . SER A 1 107 ? 18.299 2.023 -10.981 1.00 97.56 107 SER A N 1
ATOM 811 C CA . SER A 1 107 ? 18.292 0.593 -11.292 1.00 97.56 107 SER A CA 1
ATOM 812 C C . SER A 1 107 ? 17.222 -0.142 -10.474 1.00 97.56 107 SER A C 1
ATOM 814 O O . SER A 1 107 ? 16.996 0.194 -9.308 1.00 97.56 107 SER A O 1
ATOM 816 N N . TRP A 1 108 ? 16.615 -1.187 -11.044 1.00 96.75 108 TRP A N 1
ATOM 817 C CA . TRP A 1 108 ? 15.619 -2.016 -10.349 1.00 96.75 108 TRP A CA 1
ATOM 818 C C . TRP A 1 108 ? 16.130 -2.576 -9.017 1.00 96.75 108 TRP A C 1
ATOM 820 O O . TRP A 1 108 ? 15.383 -2.624 -8.048 1.00 96.75 108 TRP A O 1
ATOM 830 N N . ALA A 1 109 ? 17.412 -2.945 -8.935 1.00 97.75 109 ALA A N 1
ATOM 831 C CA . ALA A 1 109 ? 18.016 -3.428 -7.695 1.00 97.75 109 ALA A CA 1
ATOM 832 C C . ALA A 1 109 ? 18.075 -2.335 -6.615 1.00 97.75 109 ALA A C 1
ATOM 834 O O . ALA A 1 109 ? 17.756 -2.591 -5.457 1.00 97.75 109 ALA A O 1
ATOM 835 N N . THR A 1 110 ? 18.446 -1.106 -6.988 1.00 97.88 110 THR A N 1
ATOM 836 C CA . THR A 1 110 ? 18.461 0.033 -6.058 1.00 97.88 110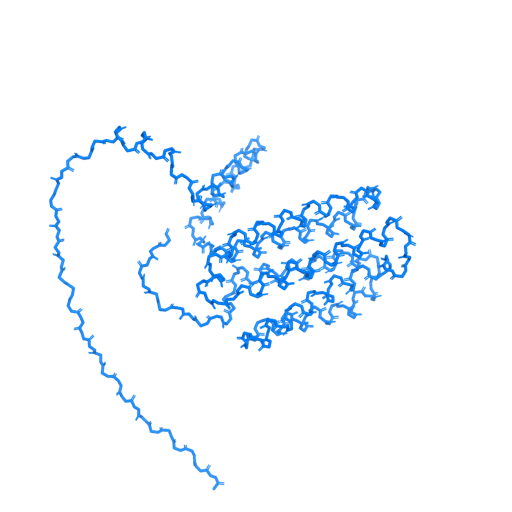 THR A CA 1
ATOM 837 C C . THR A 1 110 ? 17.052 0.371 -5.579 1.00 97.88 110 THR A C 1
ATOM 839 O O . THR A 1 110 ? 16.854 0.557 -4.381 1.00 97.88 110 THR A O 1
ATOM 842 N N . GLN A 1 111 ? 16.075 0.404 -6.493 1.00 97.38 111 GLN A N 1
ATOM 843 C CA . GLN A 1 111 ? 14.672 0.641 -6.145 1.00 97.38 111 GLN A CA 1
ATOM 844 C C . GLN A 1 111 ? 14.155 -0.434 -5.182 1.00 97.38 111 GLN A C 1
ATOM 846 O O . GLN A 1 111 ? 13.630 -0.092 -4.132 1.00 97.38 111 GLN A O 1
ATOM 851 N N . ALA A 1 112 ? 14.436 -1.716 -5.444 1.00 96.75 112 ALA A N 1
ATOM 852 C CA . ALA A 1 112 ? 14.033 -2.818 -4.569 1.00 96.75 112 ALA A CA 1
ATOM 853 C C . ALA A 1 112 ? 14.539 -2.670 -3.125 1.00 96.75 112 ALA A C 1
ATOM 855 O O . ALA A 1 112 ? 13.819 -2.987 -2.181 1.00 96.75 112 ALA A O 1
ATOM 856 N N . VAL A 1 113 ? 15.777 -2.195 -2.940 1.00 97.75 113 VAL A N 1
ATOM 857 C CA . VAL A 1 113 ? 16.350 -1.960 -1.603 1.00 97.75 113 VAL A CA 1
ATOM 858 C C . VAL A 1 113 ? 15.647 -0.797 -0.901 1.00 97.75 113 VAL A C 1
ATOM 860 O O . VAL A 1 113 ? 15.323 -0.912 0.282 1.00 97.75 113 VAL A O 1
ATOM 863 N N . ILE A 1 114 ? 15.387 0.301 -1.618 1.00 97.44 114 ILE A N 1
ATOM 864 C CA . ILE A 1 114 ? 14.656 1.461 -1.087 1.00 97.44 114 ILE A CA 1
ATOM 865 C C . ILE A 1 114 ? 13.229 1.052 -0.701 1.00 97.44 114 ILE A C 1
ATOM 867 O O . ILE A 1 114 ? 12.802 1.300 0.427 1.00 97.44 114 ILE A O 1
ATOM 871 N N . ASP A 1 115 ? 12.526 0.360 -1.593 1.00 96.94 115 ASP A N 1
ATOM 872 C CA . ASP A 1 115 ? 11.151 -0.095 -1.391 1.00 96.94 115 ASP A CA 1
ATOM 873 C C . ASP A 1 115 ? 11.051 -1.065 -0.210 1.00 96.94 115 ASP A C 1
ATOM 875 O O . ASP A 1 115 ? 10.139 -0.951 0.612 1.00 96.94 115 ASP A O 1
ATOM 879 N N . ALA A 1 116 ? 12.015 -1.982 -0.070 1.00 96.81 116 ALA A N 1
ATOM 880 C CA . ALA A 1 116 ? 12.088 -2.891 1.069 1.00 96.81 116 ALA A CA 1
ATOM 881 C C . ALA A 1 116 ? 12.319 -2.144 2.392 1.00 96.81 116 ALA A C 1
ATOM 883 O O . ALA A 1 116 ? 11.687 -2.471 3.398 1.00 96.81 116 ALA A O 1
ATOM 884 N N . ALA A 1 117 ? 13.180 -1.121 2.401 1.00 97.50 117 ALA A N 1
ATOM 885 C CA . ALA A 1 117 ? 13.420 -0.301 3.586 1.00 97.50 117 ALA A CA 1
ATOM 886 C C . ALA A 1 117 ? 12.165 0.488 3.999 1.00 97.50 117 ALA A C 1
ATOM 888 O O . ALA A 1 117 ? 11.772 0.445 5.168 1.00 97.50 117 ALA A O 1
ATOM 889 N N . ILE A 1 118 ? 11.495 1.148 3.044 1.00 97.12 118 ILE A N 1
ATOM 890 C CA . ILE A 1 118 ? 10.253 1.904 3.287 1.00 97.12 118 ILE A CA 1
ATOM 891 C C . ILE A 1 118 ? 9.149 0.968 3.786 1.00 97.12 118 ILE A C 1
ATOM 893 O O . ILE A 1 118 ? 8.500 1.247 4.797 1.00 97.12 118 ILE A O 1
ATOM 897 N N . THR A 1 119 ? 8.954 -0.166 3.115 1.00 97.19 119 THR A N 1
ATOM 898 C CA . THR A 1 119 ? 7.918 -1.140 3.476 1.00 97.19 119 THR A CA 1
ATOM 899 C C . THR A 1 119 ? 8.189 -1.749 4.853 1.00 97.19 119 THR A C 1
ATOM 901 O O . THR A 1 119 ? 7.277 -1.841 5.673 1.00 97.19 119 THR A O 1
ATOM 904 N N . GLY A 1 120 ? 9.442 -2.097 5.163 1.00 97.00 120 GLY A N 1
ATOM 905 C CA . GLY A 1 120 ? 9.844 -2.570 6.490 1.00 97.00 120 GLY A CA 1
ATOM 906 C C . GLY A 1 120 ? 9.565 -1.545 7.595 1.00 97.00 120 GLY A C 1
ATOM 907 O O . GLY A 1 120 ? 8.997 -1.896 8.633 1.00 97.00 120 GLY A O 1
ATOM 908 N N . ALA A 1 121 ? 9.885 -0.269 7.353 1.00 95.88 121 ALA A N 1
ATOM 909 C CA . ALA A 1 121 ? 9.582 0.821 8.279 1.00 95.88 121 ALA A CA 1
ATOM 910 C C . ALA A 1 121 ? 8.067 1.003 8.486 1.00 95.88 121 ALA A C 1
ATOM 912 O O . ALA A 1 121 ? 7.626 1.195 9.623 1.00 95.88 121 ALA A O 1
ATOM 913 N N . CYS A 1 122 ? 7.260 0.873 7.427 1.00 96.00 122 CYS A N 1
ATOM 914 C CA . CYS A 1 122 ? 5.798 0.931 7.514 1.00 96.00 122 CYS A CA 1
ATOM 915 C C . CYS A 1 122 ? 5.221 -0.246 8.309 1.00 96.00 122 CYS A C 1
ATOM 917 O O . CYS A 1 122 ? 4.376 -0.031 9.175 1.00 96.00 122 CYS A O 1
ATOM 919 N N . ILE A 1 123 ? 5.713 -1.475 8.097 1.00 96.94 123 ILE A N 1
ATOM 920 C CA . ILE A 1 123 ? 5.301 -2.651 8.883 1.00 96.94 123 ILE A CA 1
ATOM 921 C C . ILE A 1 123 ? 5.572 -2.416 10.373 1.00 96.94 123 ILE A C 1
ATOM 923 O O . ILE A 1 123 ? 4.668 -2.586 11.19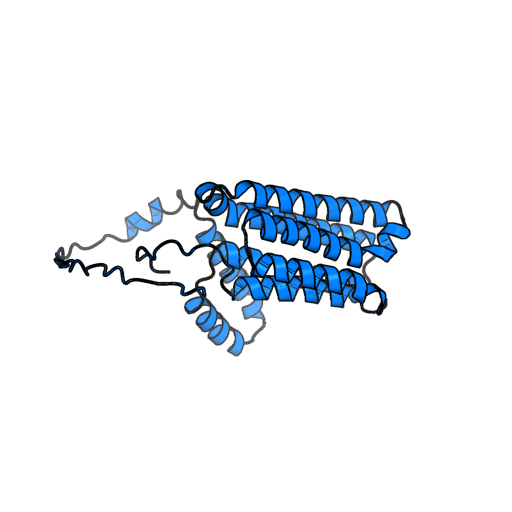3 1.00 96.94 123 ILE A O 1
ATOM 927 N N . ALA A 1 124 ? 6.792 -2.002 10.730 1.00 95.81 124 ALA A N 1
ATOM 928 C CA . ALA A 1 124 ? 7.171 -1.765 12.122 1.00 95.81 124 ALA A CA 1
ATOM 929 C C . ALA A 1 124 ? 6.341 -0.639 12.763 1.00 95.81 124 ALA A C 1
ATOM 931 O O . ALA A 1 124 ? 5.820 -0.803 13.868 1.00 95.81 124 ALA A O 1
ATOM 932 N N . SER A 1 125 ? 6.165 0.474 12.047 1.00 93.44 125 SER A N 1
ATOM 933 C CA . SER A 1 125 ? 5.406 1.637 12.518 1.00 93.44 125 SER A CA 1
ATOM 934 C C . SER A 1 125 ? 3.927 1.309 12.705 1.00 93.44 125 SER A C 1
ATOM 936 O O . SER A 1 125 ? 3.373 1.566 13.769 1.00 93.44 125 SER A O 1
ATOM 938 N N . THR A 1 126 ? 3.285 0.673 11.722 1.00 93.75 126 THR A N 1
ATOM 939 C CA . THR A 1 126 ? 1.879 0.262 11.822 1.00 93.75 126 THR A CA 1
ATOM 940 C C . THR A 1 126 ? 1.667 -0.768 12.916 1.00 93.75 126 THR A C 1
ATOM 942 O O . THR A 1 126 ? 0.693 -0.653 13.660 1.00 93.75 126 THR A O 1
ATOM 945 N N . ALA A 1 127 ? 2.573 -1.739 13.067 1.00 95.06 127 ALA A N 1
ATOM 946 C CA . ALA A 1 127 ? 2.514 -2.673 14.182 1.00 95.06 127 ALA A CA 1
ATOM 947 C C . ALA A 1 127 ? 2.570 -1.916 15.516 1.00 95.06 127 ALA A C 1
ATOM 949 O O . ALA A 1 127 ? 1.707 -2.136 16.355 1.00 95.06 127 ALA A O 1
ATOM 950 N N . GLY A 1 128 ? 3.501 -0.971 15.686 1.00 93.75 128 GLY A N 1
ATOM 951 C CA . GLY A 1 128 ? 3.607 -0.144 16.892 1.00 93.75 128 GLY A CA 1
ATOM 952 C C . GLY A 1 128 ? 2.358 0.697 17.176 1.00 93.75 128 GLY A C 1
ATOM 953 O O . GLY A 1 128 ? 1.831 0.648 18.288 1.00 93.75 128 GLY A O 1
ATOM 954 N N . LEU A 1 129 ? 1.855 1.412 16.164 1.00 90.19 129 LEU A N 1
ATOM 955 C CA . LEU A 1 129 ? 0.672 2.277 16.261 1.00 90.19 129 LEU A CA 1
ATOM 956 C C . LEU A 1 129 ? -0.593 1.490 16.618 1.00 90.19 129 LEU A C 1
ATOM 958 O O . LEU A 1 129 ? -1.407 1.941 17.418 1.00 90.19 129 LEU A O 1
ATOM 962 N N . THR A 1 130 ? -0.766 0.304 16.036 1.00 93.94 130 THR A N 1
ATOM 963 C CA . THR A 1 130 ? -2.024 -0.449 16.147 1.00 93.94 130 THR A CA 1
ATOM 964 C C . THR A 1 130 ? -1.986 -1.563 17.191 1.00 93.94 130 THR A C 1
ATOM 966 O O . THR A 1 130 ? -3.036 -2.121 17.506 1.00 93.94 130 THR A O 1
ATOM 969 N N . TRP A 1 131 ? -0.825 -1.881 17.784 1.00 94.75 131 TRP A N 1
ATOM 970 C CA . TRP A 1 131 ? -0.672 -3.041 18.674 1.00 94.75 131 TRP A CA 1
ATOM 971 C C . TRP A 1 131 ? -1.618 -3.024 19.870 1.00 94.75 131 TRP A C 1
ATOM 973 O O . TRP A 1 131 ? -2.241 -4.041 20.174 1.00 94.75 131 TRP A O 1
ATOM 983 N N . GLN A 1 132 ? -1.726 -1.888 20.565 1.00 92.00 132 GLN A N 1
ATOM 984 C CA . GLN A 1 132 ? -2.553 -1.801 21.771 1.00 92.00 132 GLN A CA 1
ATOM 985 C C . GLN A 1 132 ? -4.040 -1.920 21.432 1.00 92.00 132 GLN A C 1
ATOM 987 O O . GLN A 1 132 ? -4.747 -2.682 22.088 1.00 92.00 132 GLN A O 1
ATOM 992 N N . ILE A 1 133 ? -4.481 -1.264 20.355 1.00 90.38 133 ILE A N 1
ATOM 993 C CA . ILE A 1 133 ? -5.865 -1.339 19.872 1.00 90.38 133 ILE A CA 1
ATOM 994 C C . ILE A 1 133 ? -6.188 -2.771 19.430 1.00 90.38 133 ILE A C 1
ATOM 996 O O . ILE A 1 133 ? -7.153 -3.373 19.892 1.00 90.38 133 ILE A O 1
ATOM 1000 N N . ALA A 1 134 ? -5.320 -3.382 18.621 1.00 92.38 134 ALA A N 1
ATOM 1001 C CA . ALA A 1 134 ? -5.491 -4.760 18.175 1.00 92.38 134 ALA A CA 1
ATOM 1002 C C . ALA A 1 134 ? -5.441 -5.767 19.335 1.00 92.38 134 ALA A C 1
ATOM 1004 O O . ALA A 1 134 ? -6.060 -6.829 19.272 1.00 92.38 134 ALA A O 1
ATOM 1005 N N . LYS A 1 135 ? -4.701 -5.464 20.406 1.00 94.25 135 LYS A N 1
ATOM 1006 C CA . LYS A 1 135 ? -4.676 -6.277 21.621 1.00 94.25 135 LYS A CA 1
ATOM 1007 C C . LYS A 1 135 ? -5.970 -6.148 22.422 1.00 94.25 135 LYS A C 1
ATOM 1009 O O . LYS A 1 135 ? -6.430 -7.183 22.900 1.00 94.25 135 LYS A O 1
ATOM 1014 N N . ALA A 1 136 ? -6.512 -4.941 22.567 1.00 92.25 136 ALA A N 1
ATOM 1015 C CA . ALA A 1 136 ? -7.761 -4.690 23.282 1.00 92.25 136 ALA A CA 1
ATOM 1016 C C . ALA A 1 136 ? -8.957 -5.347 22.574 1.00 92.25 136 ALA A C 1
ATOM 1018 O O . ALA A 1 136 ? -9.734 -6.048 23.212 1.00 92.25 136 ALA A O 1
ATOM 1019 N N . GLU A 1 137 ? -9.020 -5.233 21.247 1.00 90.94 137 GLU A N 1
ATOM 1020 C CA . GLU A 1 137 ? -10.129 -5.739 20.423 1.00 90.94 137 GLU A CA 1
ATOM 1021 C C . GLU A 1 137 ? -9.956 -7.203 19.965 1.00 90.94 137 GLU A C 1
ATOM 1023 O O . GLU A 1 137 ? -10.735 -7.720 19.166 1.00 90.94 137 GLU A O 1
ATOM 1028 N N . ASN A 1 138 ? -8.908 -7.899 20.428 1.00 93.19 138 ASN A N 1
ATOM 1029 C CA . ASN A 1 138 ? -8.550 -9.254 19.977 1.00 93.19 138 ASN A CA 1
ATOM 1030 C C . ASN A 1 138 ? -8.363 -9.380 18.440 1.00 93.19 138 ASN A C 1
ATOM 1032 O O . ASN A 1 138 ? -8.587 -10.427 17.831 1.00 93.19 138 ASN A O 1
ATOM 1036 N N . LEU A 1 139 ? -7.897 -8.304 17.801 1.00 94.62 139 LEU A N 1
ATOM 1037 C CA . LEU A 1 139 ? -7.627 -8.193 16.364 1.00 94.62 139 LEU A CA 1
ATOM 1038 C C . LEU A 1 139 ? -6.139 -8.357 16.012 1.00 94.62 139 LEU A C 1
ATOM 1040 O O . LEU A 1 139 ? -5.713 -8.002 14.915 1.00 94.62 139 LEU A O 1
ATOM 1044 N N . ARG A 1 140 ? -5.321 -8.928 16.908 1.00 95.94 140 ARG A N 1
ATOM 1045 C CA . ARG A 1 140 ? -3.872 -9.132 16.669 1.00 95.94 140 ARG A CA 1
ATOM 1046 C C . ARG A 1 140 ? -3.578 -9.909 15.385 1.00 95.94 140 ARG A C 1
ATOM 1048 O O . ARG A 1 140 ? -2.553 -9.684 14.750 1.00 95.94 140 ARG A O 1
ATOM 1055 N N . TRP A 1 141 ? -4.484 -10.806 14.993 1.00 97.25 141 TRP A N 1
ATOM 1056 C CA . TRP A 1 141 ? -4.368 -11.585 13.762 1.00 97.25 141 TRP A CA 1
ATOM 1057 C C . TRP A 1 141 ? -4.292 -10.699 12.506 1.00 97.25 141 TRP A C 1
ATOM 1059 O O . TRP A 1 141 ? -3.633 -11.093 11.551 1.00 97.25 141 TRP A O 1
ATOM 1069 N N . ILE A 1 142 ? -4.897 -9.502 12.517 1.00 96.25 142 ILE A N 1
ATOM 1070 C CA . ILE A 1 142 ? -4.855 -8.548 11.397 1.00 96.25 142 ILE A CA 1
ATOM 1071 C C . ILE A 1 142 ? -3.434 -8.021 11.200 1.00 96.25 142 ILE A C 1
ATOM 1073 O O . ILE A 1 142 ? -2.943 -7.993 10.074 1.00 96.25 142 ILE A O 1
ATOM 1077 N N . ILE A 1 143 ? -2.752 -7.660 12.293 1.00 96.38 143 ILE A N 1
ATOM 1078 C CA . ILE A 1 143 ? -1.365 -7.174 12.246 1.00 96.38 143 ILE A CA 1
ATOM 1079 C C . ILE A 1 143 ? -0.458 -8.257 11.659 1.00 96.38 143 ILE A C 1
ATOM 1081 O O . ILE A 1 143 ? 0.316 -7.985 10.745 1.00 96.38 143 ILE A O 1
ATOM 1085 N N . PHE A 1 144 ? -0.586 -9.500 12.135 1.00 97.62 144 PHE A N 1
ATOM 1086 C CA . PHE A 1 144 ? 0.204 -10.614 11.607 1.00 97.62 144 PHE A CA 1
ATOM 1087 C C . PHE A 1 144 ? -0.123 -10.927 10.147 1.00 97.62 144 PHE A C 1
ATOM 1089 O O . PHE A 1 144 ? 0.796 -11.167 9.369 1.00 97.62 144 PHE A O 1
ATOM 1096 N N . LEU A 1 145 ? -1.402 -10.889 9.762 1.00 97.50 145 LEU A N 1
ATOM 1097 C CA . LEU A 1 145 ? -1.817 -11.108 8.379 1.00 97.50 145 LEU A CA 1
ATOM 1098 C C . LEU A 1 145 ? -1.139 -10.107 7.440 1.00 97.50 145 LEU A C 1
ATOM 1100 O O . LEU A 1 145 ? -0.502 -10.520 6.473 1.00 97.50 145 LEU A O 1
ATOM 1104 N N . TRP A 1 146 ? -1.243 -8.809 7.729 1.00 97.81 146 TRP A N 1
ATOM 1105 C CA . TRP A 1 146 ? -0.643 -7.784 6.876 1.00 97.81 146 TRP A CA 1
ATOM 1106 C C . TRP A 1 146 ? 0.880 -7.830 6.898 1.00 97.81 146 TRP A C 1
ATOM 1108 O O . TRP A 1 146 ? 1.489 -7.708 5.841 1.00 97.81 146 TRP A O 1
ATOM 1118 N N . ALA A 1 147 ? 1.503 -8.081 8.052 1.00 97.31 147 ALA A N 1
ATOM 1119 C CA . ALA A 1 147 ? 2.951 -8.251 8.125 1.00 97.31 147 ALA A CA 1
ATOM 1120 C C . ALA A 1 147 ? 3.431 -9.410 7.233 1.00 97.31 147 ALA A C 1
ATOM 1122 O O . ALA A 1 147 ? 4.391 -9.241 6.485 1.00 97.31 147 ALA A O 1
ATOM 1123 N N . ILE A 1 148 ? 2.739 -10.557 7.255 1.00 98.38 148 ILE A N 1
ATOM 1124 C CA . ILE A 1 148 ? 3.065 -11.717 6.413 1.00 98.38 148 ILE A CA 1
ATOM 1125 C C . ILE A 1 148 ? 2.836 -11.405 4.930 1.00 98.38 148 ILE A C 1
ATOM 1127 O O . ILE A 1 148 ? 3.706 -11.707 4.117 1.00 98.38 148 ILE A O 1
ATOM 1131 N N . LEU A 1 149 ? 1.704 -10.791 4.566 1.00 98.06 149 LEU A N 1
ATOM 1132 C CA . LEU A 1 149 ? 1.404 -10.446 3.170 1.00 98.06 149 LEU A CA 1
ATOM 1133 C C . LEU A 1 149 ? 2.427 -9.455 2.601 1.00 98.06 149 LEU A C 1
AT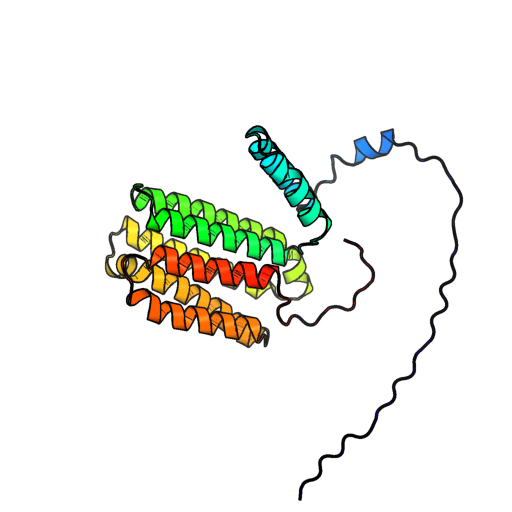OM 1135 O O . LEU A 1 149 ? 2.956 -9.682 1.516 1.00 98.06 149 LEU A O 1
ATOM 1139 N N . MET A 1 150 ? 2.752 -8.397 3.347 1.00 97.69 150 MET A N 1
ATOM 1140 C CA . MET A 1 150 ? 3.719 -7.379 2.925 1.00 97.69 150 MET A CA 1
ATOM 1141 C C . MET A 1 150 ? 5.137 -7.948 2.850 1.00 97.69 150 MET A C 1
ATOM 1143 O O . MET A 1 150 ? 5.837 -7.727 1.864 1.00 97.69 150 MET A O 1
ATOM 1147 N N . ALA A 1 151 ? 5.552 -8.746 3.841 1.00 97.88 151 ALA A N 1
ATOM 1148 C CA . ALA A 1 151 ? 6.844 -9.428 3.809 1.00 97.88 151 ALA A CA 1
ATOM 1149 C C . ALA A 1 151 ? 6.947 -10.427 2.647 1.00 97.88 151 ALA A C 1
ATOM 1151 O O . ALA A 1 151 ? 7.976 -10.483 1.977 1.00 97.88 151 ALA A O 1
ATOM 1152 N N . GLY A 1 152 ? 5.876 -11.173 2.365 1.00 98.25 152 GLY A N 1
ATOM 1153 C CA . GLY A 1 152 ? 5.801 -12.086 1.226 1.00 98.25 152 GLY A CA 1
ATOM 1154 C C . GLY A 1 152 ? 5.901 -11.358 -0.116 1.00 98.25 152 GLY A C 1
ATOM 1155 O O . GLY A 1 152 ? 6.686 -11.765 -0.971 1.00 98.25 152 GLY A O 1
ATOM 1156 N N . GLY A 1 153 ? 5.170 -10.251 -0.284 1.00 98.00 153 GLY A N 1
ATOM 1157 C CA . GLY A 1 153 ? 5.243 -9.403 -1.478 1.00 98.00 153 GLY A CA 1
ATOM 1158 C C . GLY A 1 153 ? 6.632 -8.811 -1.703 1.00 98.00 153 GLY A C 1
ATOM 1159 O O . GLY A 1 153 ? 7.160 -8.884 -2.815 1.00 98.00 153 GLY A O 1
ATOM 1160 N N . MET A 1 154 ? 7.270 -8.313 -0.639 1.00 97.88 154 MET A N 1
ATOM 1161 C CA . MET A 1 154 ? 8.658 -7.842 -0.685 1.00 97.88 154 MET A CA 1
ATOM 1162 C C . MET A 1 154 ? 9.629 -8.952 -1.088 1.00 97.88 154 MET A C 1
ATOM 1164 O O . MET A 1 154 ? 10.435 -8.753 -1.993 1.00 97.88 154 MET A O 1
ATOM 1168 N N . ALA A 1 155 ? 9.551 -10.124 -0.448 1.00 98.00 155 ALA A N 1
ATOM 1169 C CA . ALA A 1 155 ? 10.441 -11.245 -0.740 1.00 98.00 155 ALA A CA 1
ATOM 1170 C C . ALA A 1 155 ? 10.294 -11.717 -2.193 1.00 98.00 155 ALA A C 1
ATOM 1172 O O . ALA A 1 155 ? 11.292 -11.965 -2.867 1.00 98.00 155 ALA A O 1
ATOM 1173 N N . LEU A 1 156 ? 9.058 -11.783 -2.696 1.00 98.12 156 LEU A N 1
ATOM 1174 C CA . LEU A 1 156 ? 8.782 -12.182 -4.072 1.00 98.12 156 LEU A CA 1
ATOM 1175 C C . LEU A 1 156 ? 9.253 -11.124 -5.080 1.00 98.12 156 LEU A C 1
ATOM 1177 O O . LEU A 1 156 ? 9.833 -11.478 -6.104 1.00 98.12 156 LEU A O 1
ATOM 1181 N N . THR A 1 157 ? 9.085 -9.836 -4.764 1.00 97.69 157 THR A N 1
ATOM 1182 C CA . THR A 1 157 ? 9.608 -8.717 -5.569 1.00 97.69 157 THR A CA 1
ATOM 1183 C C . THR A 1 157 ? 11.135 -8.755 -5.636 1.00 97.69 157 THR A C 1
ATOM 1185 O O . THR A 1 157 ? 11.707 -8.720 -6.725 1.00 97.69 157 THR A O 1
ATOM 1188 N N . ALA A 1 158 ? 11.802 -8.907 -4.488 1.00 97.25 158 ALA A N 1
ATOM 1189 C CA . ALA A 1 158 ? 13.253 -9.026 -4.409 1.00 97.25 158 ALA A CA 1
ATOM 1190 C C . ALA A 1 158 ? 13.754 -10.242 -5.197 1.00 97.25 158 ALA A C 1
ATOM 1192 O O . ALA A 1 158 ? 14.679 -10.115 -5.995 1.00 97.25 158 ALA A O 1
ATOM 1193 N N . TYR A 1 159 ? 13.110 -11.401 -5.043 1.00 98.12 159 TYR A N 1
ATOM 1194 C CA . TYR A 1 159 ? 13.439 -12.595 -5.819 1.00 98.12 159 TYR A CA 1
ATOM 1195 C C . TYR A 1 159 ? 13.282 -12.358 -7.328 1.00 98.12 159 TYR A C 1
ATOM 1197 O O . TYR A 1 159 ? 14.184 -12.677 -8.098 1.00 98.12 159 TYR A O 1
ATOM 1205 N N . GLY A 1 160 ? 12.188 -11.724 -7.758 1.00 97.94 160 GLY A N 1
ATOM 1206 C CA . GLY A 1 160 ? 11.975 -11.356 -9.158 1.00 97.94 160 GLY A CA 1
ATOM 1207 C C . GLY A 1 160 ? 13.090 -10.475 -9.724 1.00 97.94 160 GLY A C 1
ATOM 1208 O O . GLY A 1 160 ? 13.566 -10.727 -10.830 1.00 97.94 160 GLY A O 1
ATOM 1209 N N . ILE A 1 161 ? 13.541 -9.483 -8.954 1.00 97.12 161 ILE A N 1
ATOM 1210 C CA . ILE A 1 161 ? 14.560 -8.513 -9.374 1.00 97.12 161 ILE A CA 1
ATOM 1211 C C . ILE A 1 161 ? 15.967 -9.119 -9.340 1.00 97.12 161 ILE A C 1
ATOM 1213 O O . ILE A 1 161 ? 16.674 -9.071 -10.344 1.00 97.12 161 ILE A O 1
ATOM 1217 N N . PHE A 1 162 ? 16.378 -9.722 -8.223 1.00 97.00 162 PHE A N 1
ATOM 1218 C CA . PHE A 1 162 ? 17.739 -10.242 -8.055 1.00 97.00 162 PHE A CA 1
ATOM 1219 C C . PHE A 1 162 ? 17.987 -11.547 -8.815 1.00 97.00 162 PHE A C 1
ATOM 1221 O O . PHE A 1 162 ? 19.111 -11.789 -9.249 1.00 97.00 162 PHE A O 1
ATOM 1228 N N . CYS A 1 163 ? 16.960 -12.380 -9.008 1.00 97.62 163 CYS A N 1
ATOM 1229 C CA . CYS A 1 163 ? 17.069 -13.609 -9.797 1.00 97.62 163 CYS A CA 1
ATOM 1230 C C . CYS A 1 163 ? 16.591 -13.439 -11.248 1.00 97.62 163 CYS A C 1
ATOM 1232 O O . CYS A 1 163 ? 16.614 -14.407 -12.004 1.00 97.62 163 CYS A O 1
ATOM 1234 N N . GLY A 1 164 ? 16.163 -12.237 -11.651 1.00 96.69 164 GLY A N 1
ATOM 1235 C CA . GLY A 1 164 ? 15.771 -11.935 -13.030 1.00 96.69 164 GLY A CA 1
ATOM 1236 C C . GLY A 1 164 ? 14.551 -12.720 -13.526 1.00 96.69 164 GLY A C 1
ATOM 1237 O O . GLY A 1 164 ? 14.463 -13.048 -14.709 1.00 96.69 164 GLY A O 1
ATOM 1238 N N . VAL A 1 165 ? 13.607 -13.053 -12.641 1.00 98.19 165 VAL A N 1
ATOM 1239 C CA . VAL A 1 165 ? 12.439 -13.877 -12.985 1.00 98.19 165 VAL A CA 1
ATOM 1240 C C . VAL A 1 165 ? 11.387 -13.021 -13.689 1.00 98.19 165 VAL A C 1
ATOM 1242 O O . VAL A 1 165 ? 10.536 -12.392 -13.056 1.00 98.19 165 VAL A O 1
ATOM 1245 N N . SER A 1 166 ? 11.424 -13.009 -15.023 1.00 96.69 166 SER A N 1
ATOM 1246 C CA . SER A 1 166 ? 10.585 -12.132 -15.853 1.00 96.69 166 SER A CA 1
ATOM 1247 C C . SER A 1 166 ? 9.084 -12.298 -15.613 1.00 96.69 166 SER A C 1
ATOM 1249 O O . SER A 1 166 ? 8.350 -11.315 -15.667 1.00 96.69 166 SER A O 1
ATOM 1251 N N . SER A 1 167 ? 8.615 -13.514 -15.307 1.00 97.56 167 SER A N 1
ATOM 1252 C CA . SER A 1 167 ? 7.200 -13.761 -15.008 1.00 97.56 167 SER A CA 1
ATOM 1253 C C . SER A 1 167 ? 6.726 -13.014 -13.760 1.00 97.56 167 SER A C 1
ATOM 1255 O O . SER A 1 167 ? 5.594 -12.541 -13.745 1.00 97.56 167 SER A O 1
ATOM 1257 N N . ILE A 1 168 ? 7.582 -12.851 -12.747 1.00 97.69 168 ILE A N 1
ATOM 1258 C CA . ILE A 1 168 ? 7.283 -12.040 -11.561 1.00 97.69 168 ILE A CA 1
ATOM 1259 C C . ILE A 1 168 ? 7.355 -10.558 -11.923 1.00 97.69 168 ILE A C 1
ATOM 1261 O O . ILE A 1 168 ? 6.427 -9.820 -11.616 1.00 97.69 168 ILE A O 1
ATOM 1265 N N . LEU A 1 169 ? 8.416 -10.136 -12.620 1.00 96.12 169 LEU A N 1
ATOM 1266 C CA . LEU A 1 169 ? 8.647 -8.729 -12.973 1.00 96.12 169 LEU A CA 1
ATOM 1267 C C . LEU A 1 169 ? 7.505 -8.125 -13.801 1.00 96.12 169 LEU A C 1
ATOM 1269 O O . LEU A 1 169 ? 7.042 -7.027 -13.504 1.00 96.12 169 LEU A O 1
ATOM 1273 N N . ILE A 1 170 ? 7.006 -8.863 -14.795 1.00 96.44 170 ILE A N 1
ATOM 1274 C CA . ILE A 1 170 ? 5.881 -8.430 -15.640 1.00 96.44 170 ILE A CA 1
ATOM 1275 C C . ILE A 1 170 ? 4.568 -8.368 -14.842 1.00 96.44 170 ILE A C 1
ATOM 1277 O O . ILE A 1 170 ? 3.672 -7.608 -15.195 1.00 96.44 170 ILE A O 1
ATOM 1281 N N . ASN A 1 171 ? 4.458 -9.127 -13.748 1.00 97.56 171 ASN A N 1
ATOM 1282 C CA . ASN A 1 171 ? 3.253 -9.215 -12.926 1.00 97.56 171 ASN A CA 1
ATOM 1283 C C . ASN A 1 171 ? 3.394 -8.539 -11.552 1.00 97.56 171 ASN A C 1
ATOM 1285 O O . ASN A 1 171 ? 2.571 -8.800 -10.680 1.00 97.56 171 ASN A O 1
ATOM 1289 N N . LEU A 1 172 ? 4.380 -7.656 -11.337 1.00 96.94 172 LEU A N 1
ATOM 1290 C CA . LEU A 1 172 ? 4.579 -6.995 -10.037 1.00 96.94 172 LEU A CA 1
ATOM 1291 C C . LEU A 1 172 ? 3.341 -6.208 -9.589 1.00 96.94 172 LEU A C 1
ATOM 1293 O O . LEU A 1 172 ? 2.894 -6.347 -8.454 1.00 96.94 172 LEU A O 1
ATOM 1297 N N . CYS A 1 173 ? 2.753 -5.416 -10.483 1.00 98.12 173 CYS A N 1
ATOM 1298 C CA . CYS A 1 173 ? 1.565 -4.619 -10.177 1.00 98.12 173 CYS A CA 1
ATOM 1299 C C . CYS A 1 173 ? 0.342 -5.498 -9.829 1.00 98.12 173 CYS A C 1
ATOM 1301 O O . CYS A 1 173 ? -0.193 -5.354 -8.725 1.00 98.12 173 CYS A O 1
ATOM 1303 N N . PRO A 1 174 ? -0.061 -6.464 -10.686 1.00 98.25 174 PRO A N 1
ATOM 1304 C CA . PRO A 1 174 ? -1.085 -7.447 -10.335 1.00 98.25 174 PRO A CA 1
ATOM 1305 C C . PRO A 1 174 ? -0.804 -8.216 -9.039 1.00 98.25 174 PRO A C 1
ATOM 1307 O O . PRO A 1 174 ? -1.727 -8.491 -8.280 1.00 98.25 174 PRO A O 1
ATOM 1310 N N . LEU A 1 175 ? 0.458 -8.551 -8.759 1.00 98.00 175 LEU A N 1
ATOM 1311 C CA . LEU A 1 175 ? 0.866 -9.254 -7.543 1.00 98.00 175 LEU A CA 1
ATOM 1312 C C . LEU A 1 175 ? 0.567 -8.418 -6.295 1.00 98.00 175 LEU A C 1
ATOM 1314 O O . LEU A 1 175 ? -0.082 -8.919 -5.378 1.00 98.00 175 LEU A O 1
ATOM 1318 N N . TRP A 1 176 ? 0.978 -7.148 -6.258 1.00 98.50 176 TRP A N 1
ATOM 1319 C CA . TRP A 1 176 ? 0.732 -6.271 -5.106 1.00 98.50 176 TRP A CA 1
ATOM 1320 C C . TRP A 1 176 ? -0.759 -5.967 -4.911 1.00 98.50 176 TRP A C 1
ATOM 1322 O O . TRP A 1 176 ? -1.270 -6.087 -3.795 1.00 98.50 176 TRP A O 1
ATOM 1332 N N . LEU A 1 177 ? -1.491 -5.670 -5.990 1.00 98.44 177 LEU A N 1
ATOM 1333 C CA . LEU A 1 177 ? -2.947 -5.501 -5.925 1.00 98.44 177 LEU A CA 1
ATOM 1334 C C . LEU A 1 177 ? -3.656 -6.796 -5.496 1.00 98.44 177 LEU A C 1
ATOM 1336 O O . LEU A 1 177 ? -4.613 -6.746 -4.719 1.00 98.44 177 LEU A O 1
ATOM 1340 N N . GLY A 1 178 ? -3.160 -7.954 -5.930 1.00 98.38 178 GLY A N 1
ATOM 1341 C CA . GLY A 1 178 ? -3.637 -9.270 -5.516 1.00 98.38 178 GLY A CA 1
ATOM 1342 C C . GLY A 1 178 ? -3.431 -9.525 -4.022 1.00 98.38 178 GLY A C 1
ATOM 1343 O O . GLY A 1 178 ? -4.362 -9.960 -3.345 1.00 98.38 178 GLY A O 1
ATOM 1344 N N . LEU A 1 179 ? -2.261 -9.187 -3.469 1.00 98.31 179 LEU A N 1
ATOM 1345 C CA . LEU A 1 179 ? -2.003 -9.279 -2.025 1.00 98.31 179 LEU A CA 1
ATOM 1346 C C . LEU A 1 179 ? -2.960 -8.392 -1.221 1.00 98.31 179 LEU A C 1
ATOM 1348 O O . LEU A 1 179 ? -3.532 -8.854 -0.232 1.00 98.31 179 LEU A O 1
ATOM 1352 N N . CYS A 1 180 ? -3.201 -7.156 -1.670 1.00 98.44 180 CYS A N 1
ATOM 1353 C CA . CYS A 1 180 ? -4.209 -6.282 -1.066 1.00 98.44 180 CYS A CA 1
ATOM 1354 C C . CYS A 1 180 ? -5.620 -6.873 -1.171 1.00 98.44 180 CYS A C 1
ATOM 1356 O O . CYS A 1 180 ? -6.356 -6.871 -0.188 1.00 98.44 180 CYS A O 1
ATOM 1358 N N . THR A 1 181 ? -5.986 -7.431 -2.330 1.00 98.50 181 THR A N 1
ATOM 1359 C CA . THR A 1 181 ? -7.278 -8.102 -2.546 1.00 98.50 181 THR A CA 1
ATOM 1360 C C . THR A 1 181 ? -7.477 -9.235 -1.541 1.00 98.50 181 THR A C 1
ATOM 1362 O O . THR A 1 181 ? -8.532 -9.323 -0.913 1.00 98.50 181 THR A O 1
ATOM 1365 N N . VAL A 1 182 ? -6.456 -10.073 -1.332 1.00 98.62 182 VAL A N 1
ATOM 1366 C CA . VAL A 1 182 ? -6.482 -11.164 -0.346 1.00 98.62 182 VAL A CA 1
ATOM 1367 C C . VAL A 1 182 ? -6.613 -10.615 1.075 1.00 98.62 182 VAL A C 1
ATOM 1369 O O . VAL A 1 182 ? -7.500 -11.049 1.812 1.00 98.62 182 VAL A O 1
ATOM 1372 N N . GLY A 1 183 ? -5.785 -9.638 1.456 1.00 98.12 183 GLY A N 1
ATOM 1373 C CA . GLY A 1 183 ? -5.817 -9.023 2.786 1.00 98.12 183 GLY A CA 1
ATOM 1374 C C . GLY A 1 183 ? -7.184 -8.421 3.118 1.00 98.12 183 GLY A C 1
ATOM 1375 O O . GLY A 1 183 ? -7.798 -8.782 4.127 1.00 98.12 183 GLY A O 1
ATOM 1376 N N . TYR A 1 184 ? -7.710 -7.578 2.228 1.00 98.00 184 TYR A N 1
ATOM 1377 C CA . TYR A 1 184 ? -9.021 -6.954 2.394 1.00 98.00 184 TYR A CA 1
ATOM 1378 C C . TYR A 1 184 ? -10.175 -7.957 2.334 1.00 98.00 184 TYR A C 1
ATOM 1380 O O . TYR A 1 184 ? -11.135 -7.800 3.082 1.00 98.00 184 TYR A O 1
ATOM 1388 N N . SER A 1 185 ? -10.081 -9.026 1.535 1.00 98.25 185 SER A N 1
ATOM 1389 C CA . SER A 1 185 ? -11.099 -10.089 1.523 1.00 98.25 185 SER A CA 1
ATOM 1390 C C . SER A 1 185 ? -11.178 -10.797 2.873 1.00 98.25 185 SER A C 1
ATOM 1392 O O . SER A 1 185 ? -12.267 -10.978 3.420 1.00 98.25 185 SER A O 1
ATOM 1394 N N . ILE A 1 186 ? -10.026 -11.167 3.445 1.00 97.94 186 ILE A N 1
ATOM 1395 C CA . ILE A 1 186 ? -9.977 -11.830 4.753 1.00 97.94 186 ILE A CA 1
ATOM 1396 C C . ILE A 1 186 ? -10.525 -10.894 5.837 1.00 97.94 186 ILE A C 1
ATOM 1398 O O . ILE A 1 186 ? -11.323 -11.337 6.665 1.00 97.94 186 ILE A O 1
ATOM 1402 N N . MET A 1 187 ? -10.157 -9.608 5.818 1.00 96.19 187 MET A N 1
ATOM 1403 C CA . MET A 1 187 ? -10.713 -8.605 6.736 1.00 96.19 187 MET A CA 1
ATOM 1404 C C . MET A 1 187 ? -12.222 -8.430 6.563 1.00 96.19 187 MET A C 1
ATOM 1406 O O . MET A 1 187 ? -12.948 -8.504 7.550 1.00 96.19 187 MET A O 1
ATOM 1410 N N . GLY A 1 188 ? -12.710 -8.274 5.331 1.00 95.75 188 GLY A N 1
ATOM 1411 C CA . GLY A 1 188 ? -14.134 -8.132 5.029 1.00 95.75 188 GLY A CA 1
ATOM 1412 C C . GLY A 1 188 ? -14.953 -9.308 5.560 1.00 95.75 188 GLY A C 1
ATOM 1413 O O . GLY A 1 188 ? -15.949 -9.103 6.249 1.00 95.75 188 GLY A O 1
ATOM 1414 N N . VAL A 1 189 ? -14.483 -10.543 5.351 1.00 96.25 189 VAL A N 1
ATOM 1415 C CA . VAL A 1 189 ? -15.157 -11.757 5.846 1.00 96.25 189 VAL A CA 1
ATOM 1416 C C . VAL A 1 189 ? -15.083 -11.876 7.371 1.00 96.25 189 VAL A C 1
ATOM 1418 O O . VAL A 1 189 ? -16.097 -12.130 8.021 1.00 96.25 189 VAL A O 1
ATOM 1421 N N . ARG A 1 190 ? -13.894 -11.713 7.968 1.00 95.62 190 ARG A N 1
ATOM 1422 C CA . ARG A 1 190 ? -13.683 -11.947 9.409 1.00 95.62 190 ARG A CA 1
ATOM 1423 C C . ARG A 1 190 ? -14.262 -10.843 10.285 1.00 95.62 190 ARG A C 1
ATOM 1425 O O . ARG A 1 190 ? -14.766 -11.147 11.361 1.00 95.62 190 ARG A O 1
ATOM 1432 N N . MET A 1 191 ? -14.206 -9.594 9.831 1.00 93.75 191 MET A N 1
ATOM 1433 C CA . MET A 1 191 ? -14.764 -8.440 10.541 1.00 93.75 191 MET A CA 1
ATOM 1434 C C . MET A 1 191 ? -16.211 -8.143 10.137 1.00 93.75 191 MET A C 1
ATOM 1436 O O . MET A 1 191 ? -16.841 -7.301 10.766 1.00 93.75 191 MET A O 1
ATOM 1440 N N . ARG A 1 192 ? -16.746 -8.828 9.111 1.00 94.44 192 ARG A N 1
ATOM 1441 C CA . ARG A 1 192 ? -18.064 -8.551 8.511 1.00 94.44 192 ARG A CA 1
ATOM 1442 C C . ARG A 1 192 ? -18.220 -7.079 8.109 1.00 94.44 192 ARG A C 1
ATOM 1444 O O . ARG A 1 192 ? -19.254 -6.475 8.364 1.00 94.44 192 ARG A O 1
ATOM 1451 N N . SER A 1 193 ? -17.173 -6.507 7.517 1.00 93.88 193 SER A N 1
ATOM 1452 C CA . SER A 1 193 ? -17.121 -5.089 7.149 1.00 93.88 193 SER A CA 1
ATOM 1453 C C . SER A 1 193 ? -17.379 -4.907 5.660 1.00 93.88 193 SER A C 1
ATOM 1455 O O . SER A 1 193 ? -16.636 -5.441 4.830 1.00 93.88 193 SER A O 1
ATOM 1457 N N . HIS A 1 194 ? -18.390 -4.106 5.325 1.00 95.12 194 HIS A N 1
ATOM 1458 C CA . HIS A 1 194 ? -18.725 -3.819 3.934 1.00 95.12 194 HIS A CA 1
ATOM 1459 C C . HIS A 1 194 ? -17.638 -2.981 3.257 1.00 95.12 194 HIS A C 1
ATOM 1461 O O . HIS A 1 194 ? -17.312 -3.230 2.096 1.00 95.12 194 HIS A O 1
ATOM 1467 N N . SER A 1 195 ? -17.014 -2.057 3.991 1.00 95.31 195 SER A N 1
ATOM 1468 C CA . SER A 1 195 ? -15.943 -1.201 3.473 1.00 95.31 195 SER A CA 1
ATOM 1469 C C . SER A 1 195 ? -14.716 -2.010 3.032 1.00 95.31 195 SER A C 1
ATOM 1471 O O . SER A 1 195 ? -14.195 -1.788 1.939 1.00 95.31 195 SER A O 1
ATOM 1473 N N . PHE A 1 196 ? -14.284 -3.007 3.818 1.00 96.44 196 PHE A N 1
ATOM 1474 C CA . PHE A 1 196 ? -13.168 -3.877 3.417 1.00 96.44 196 PHE A CA 1
ATOM 1475 C C . PHE A 1 196 ? -13.537 -4.817 2.264 1.00 96.44 196 PHE A C 1
ATOM 1477 O O . PHE A 1 196 ? -12.708 -5.059 1.390 1.00 96.44 196 PHE A O 1
ATOM 1484 N N . THR A 1 197 ? -14.782 -5.299 2.194 1.00 96.94 197 THR A N 1
ATOM 1485 C CA . THR A 1 197 ? -15.252 -6.060 1.025 1.00 96.94 197 THR A CA 1
ATOM 1486 C C . THR A 1 197 ? -15.258 -5.204 -0.245 1.00 96.94 197 THR A C 1
ATOM 1488 O O . THR A 1 197 ? -14.819 -5.675 -1.292 1.00 96.94 197 THR A O 1
ATOM 1491 N N . ALA A 1 198 ? -15.694 -3.944 -0.168 1.00 97.19 198 ALA A N 1
ATOM 1492 C CA . ALA A 1 198 ? -15.655 -3.022 -1.300 1.00 97.19 198 ALA A CA 1
ATOM 1493 C C . ALA A 1 198 ? -14.213 -2.754 -1.763 1.00 97.19 198 ALA A C 1
ATOM 1495 O O . ALA A 1 198 ? -13.933 -2.843 -2.957 1.00 97.19 198 ALA A O 1
ATOM 1496 N N . ALA A 1 199 ? -13.282 -2.523 -0.832 1.00 97.75 199 ALA A N 1
ATOM 1497 C CA . ALA A 1 199 ? -11.863 -2.387 -1.162 1.00 97.75 199 ALA A CA 1
ATOM 1498 C C . ALA A 1 199 ? -11.296 -3.652 -1.824 1.00 97.75 199 ALA A C 1
ATOM 1500 O O . ALA A 1 199 ? -10.595 -3.555 -2.828 1.00 97.75 199 ALA A O 1
ATOM 1501 N N . ALA A 1 200 ? -11.647 -4.845 -1.336 1.00 98.31 200 ALA A N 1
ATOM 1502 C CA . ALA A 1 200 ? -11.238 -6.093 -1.976 1.00 98.31 200 ALA A CA 1
ATOM 1503 C C . ALA A 1 200 ? -11.724 -6.182 -3.434 1.00 98.31 200 ALA A C 1
ATOM 1505 O O . ALA A 1 200 ? -10.952 -6.554 -4.315 1.00 98.31 200 ALA A O 1
ATOM 1506 N N . LEU A 1 201 ? -12.975 -5.795 -3.708 1.00 98.38 201 LEU A N 1
ATOM 1507 C CA . LEU A 1 201 ? -13.517 -5.762 -5.070 1.00 98.38 201 LEU A CA 1
ATOM 1508 C C . LEU A 1 201 ? -12.801 -4.737 -5.952 1.00 98.38 201 LEU A C 1
ATOM 1510 O O . LEU A 1 201 ? -12.443 -5.067 -7.080 1.00 98.38 201 LEU A O 1
ATOM 1514 N N . ILE A 1 202 ? -12.555 -3.526 -5.441 1.00 98.38 202 ILE A N 1
ATOM 1515 C CA . ILE A 1 202 ? -11.824 -2.478 -6.167 1.00 98.38 202 ILE A CA 1
ATOM 1516 C C . ILE A 1 202 ? -10.437 -2.992 -6.560 1.00 98.38 202 ILE A C 1
ATOM 1518 O O . ILE A 1 202 ? -10.096 -2.976 -7.739 1.00 98.38 202 ILE A O 1
ATOM 1522 N N . HIS A 1 203 ? -9.671 -3.536 -5.612 1.00 98.31 203 HIS A N 1
ATOM 1523 C CA . HIS A 1 203 ? -8.338 -4.071 -5.892 1.00 98.31 203 HIS A CA 1
ATOM 1524 C C . HIS A 1 203 ? -8.375 -5.285 -6.832 1.00 98.31 203 HIS A C 1
ATOM 1526 O O . HIS A 1 203 ? -7.520 -5.398 -7.713 1.00 98.31 203 HIS A O 1
ATOM 1532 N N . GLY A 1 204 ? -9.378 -6.160 -6.713 1.00 98.25 204 GLY A N 1
ATOM 1533 C CA . GLY A 1 204 ? -9.561 -7.293 -7.619 1.00 98.25 204 GLY A CA 1
ATOM 1534 C C . GLY A 1 204 ? -9.846 -6.851 -9.059 1.00 98.25 204 GLY A C 1
ATOM 1535 O O . GLY A 1 204 ? -9.209 -7.334 -9.993 1.00 98.25 204 GLY A O 1
ATOM 1536 N N . ILE A 1 205 ? -10.738 -5.874 -9.250 1.00 98.38 205 ILE A N 1
ATOM 1537 C CA . ILE A 1 205 ? -11.038 -5.290 -10.569 1.00 98.38 205 ILE A CA 1
ATOM 1538 C C . ILE A 1 205 ? -9.809 -4.562 -11.125 1.00 98.38 205 ILE A C 1
ATOM 1540 O O . ILE A 1 205 ? -9.469 -4.726 -12.300 1.00 98.38 205 ILE A O 1
ATOM 1544 N N . SER A 1 206 ? -9.106 -3.793 -10.292 1.00 98.06 206 SER A N 1
ATOM 1545 C CA . SER A 1 206 ? -7.870 -3.110 -10.678 1.00 98.06 206 SER A CA 1
ATOM 1546 C C . SER A 1 206 ? -6.767 -4.088 -11.077 1.00 98.06 206 SER A C 1
ATOM 1548 O O . SER A 1 206 ? -6.057 -3.814 -12.037 1.00 98.06 206 SER A O 1
ATOM 1550 N N . THR A 1 207 ? -6.663 -5.248 -10.422 1.00 97.69 207 THR A N 1
ATOM 1551 C CA . THR A 1 207 ? -5.707 -6.312 -10.782 1.00 97.69 207 THR A CA 1
ATOM 1552 C C . THR A 1 207 ? -5.921 -6.789 -12.220 1.00 97.69 207 THR A C 1
ATOM 1554 O O . THR A 1 207 ? -4.956 -6.977 -12.953 1.00 97.69 207 THR A O 1
ATOM 1557 N N . LEU A 1 208 ? -7.179 -6.941 -12.648 1.00 96.69 208 LEU A N 1
ATOM 1558 C CA . LEU A 1 208 ? -7.519 -7.322 -14.025 1.00 96.69 208 LEU A CA 1
ATOM 1559 C C . LEU A 1 208 ? -7.329 -6.161 -15.013 1.00 96.69 208 LEU A C 1
ATOM 1561 O O . LEU A 1 208 ? -6.932 -6.368 -16.157 1.00 96.69 208 LEU A O 1
ATOM 1565 N N . SER A 1 209 ? -7.616 -4.937 -14.572 1.00 97.00 209 SER A N 1
ATOM 1566 C CA . SER A 1 209 ? -7.618 -3.748 -15.432 1.00 97.00 209 SER A CA 1
ATOM 1567 C C . SER A 1 209 ? -6.217 -3.187 -15.683 1.00 97.00 209 SER A C 1
ATOM 1569 O O . SER A 1 209 ? -5.965 -2.639 -16.753 1.00 97.00 209 SER A O 1
ATOM 1571 N N . VAL A 1 210 ? -5.289 -3.321 -14.729 1.00 96.50 210 VAL A N 1
ATOM 1572 C CA . VAL A 1 210 ? -3.946 -2.726 -14.832 1.00 96.50 210 VAL A CA 1
ATOM 1573 C C . VAL A 1 210 ? -3.142 -3.311 -15.997 1.00 96.50 210 VAL A C 1
ATOM 1575 O O . VAL A 1 210 ? -2.384 -2.598 -16.653 1.00 96.50 210 VAL A O 1
ATOM 1578 N N . SER A 1 211 ? -3.376 -4.583 -16.331 1.00 92.56 211 SER A N 1
ATOM 1579 C CA . SER A 1 211 ? -2.751 -5.258 -17.473 1.00 92.56 211 SER A CA 1
ATOM 1580 C C . SER A 1 211 ? -3.140 -4.658 -18.830 1.00 92.56 211 SER A C 1
ATOM 1582 O O . SER A 1 211 ? -2.455 -4.909 -19.818 1.00 92.56 211 SER A O 1
ATOM 1584 N N . LEU A 1 212 ? -4.205 -3.851 -18.895 1.00 95.50 212 LEU A N 1
ATOM 1585 C CA . LEU A 1 212 ? -4.635 -3.174 -20.123 1.00 95.50 212 LEU A CA 1
ATOM 1586 C C . LEU A 1 212 ? -3.794 -1.928 -20.442 1.00 95.50 212 LEU A C 1
ATOM 1588 O O . LEU A 1 212 ? -3.812 -1.461 -21.578 1.00 95.50 212 LEU A O 1
ATOM 1592 N N . VAL A 1 213 ? -3.056 -1.385 -19.465 1.00 95.69 213 VAL A N 1
ATOM 1593 C CA . VAL A 1 213 ? -2.265 -0.153 -19.623 1.00 95.69 213 VAL A CA 1
ATOM 1594 C C . VAL A 1 213 ? -0.842 -0.364 -19.082 1.00 95.69 213 VAL A C 1
ATOM 1596 O O . VAL A 1 213 ? -0.452 0.243 -18.080 1.00 95.69 213 VAL A O 1
ATOM 1599 N N . PRO A 1 214 ? -0.024 -1.213 -19.737 1.00 94.38 214 PRO A N 1
ATOM 1600 C CA . PRO A 1 214 ? 1.275 -1.641 -19.210 1.00 94.38 214 PRO A CA 1
ATOM 1601 C C . PRO A 1 214 ? 2.261 -0.486 -18.999 1.00 94.38 214 PRO A C 1
ATOM 1603 O O . PRO A 1 214 ? 3.127 -0.571 -18.133 1.00 94.38 214 PRO A O 1
ATOM 1606 N N . SER A 1 215 ? 2.130 0.614 -19.747 1.00 96.88 215 SER A N 1
ATOM 1607 C CA . SER A 1 215 ? 3.013 1.776 -19.610 1.00 96.88 215 SER A CA 1
ATOM 1608 C C . SER A 1 215 ? 2.767 2.593 -18.337 1.00 96.88 215 SER A C 1
ATOM 1610 O O . SER A 1 215 ? 3.671 3.301 -17.910 1.00 96.88 215 SER A O 1
ATOM 1612 N N . TRP A 1 216 ? 1.574 2.508 -17.736 1.00 97.69 216 TRP A N 1
ATOM 1613 C CA . TRP A 1 216 ? 1.172 3.269 -16.539 1.00 97.69 216 TRP A CA 1
ATOM 1614 C C . TRP A 1 216 ? 0.834 2.365 -15.349 1.00 97.69 216 TRP A C 1
ATOM 1616 O O . TRP A 1 216 ? 0.265 2.821 -14.356 1.00 97.69 216 TRP A O 1
ATOM 1626 N N . GLN A 1 217 ? 1.159 1.074 -15.445 1.00 97.56 217 GLN A N 1
ATOM 1627 C CA . GLN A 1 217 ? 0.713 0.068 -14.486 1.00 97.56 217 GLN A CA 1
ATOM 1628 C C . GLN A 1 217 ? 1.166 0.351 -13.049 1.00 97.56 217 GLN A C 1
ATOM 1630 O O . GLN A 1 217 ? 0.391 0.129 -12.116 1.00 97.56 217 GLN A O 1
ATOM 1635 N N . PHE A 1 218 ? 2.381 0.884 -12.865 1.00 97.88 218 PHE A N 1
ATOM 1636 C CA . PHE A 1 218 ? 2.917 1.182 -11.540 1.00 97.88 218 PHE A CA 1
ATOM 1637 C C . PHE A 1 218 ? 2.154 2.337 -10.906 1.00 97.88 218 PHE A C 1
ATOM 1639 O O . PHE A 1 218 ? 1.568 2.164 -9.839 1.00 97.88 218 PHE A O 1
ATOM 1646 N N . LEU A 1 219 ? 2.056 3.476 -11.596 1.00 97.81 219 LEU A N 1
ATOM 1647 C CA . LEU A 1 219 ? 1.321 4.622 -11.065 1.00 97.81 219 LEU A CA 1
ATOM 1648 C C . LEU A 1 219 ? -0.155 4.299 -10.812 1.00 97.81 219 LEU A C 1
ATOM 1650 O O . LEU A 1 219 ? -0.683 4.660 -9.764 1.00 97.81 219 LEU A O 1
ATOM 1654 N N . ALA A 1 220 ? -0.815 3.598 -11.739 1.00 98.06 220 ALA A N 1
ATOM 1655 C CA . ALA A 1 220 ? -2.214 3.210 -11.579 1.00 98.06 220 ALA A CA 1
ATOM 1656 C C . ALA A 1 220 ? -2.419 2.324 -10.337 1.00 98.06 220 ALA A C 1
ATOM 1658 O O . ALA A 1 220 ? -3.330 2.577 -9.550 1.00 98.06 220 ALA A O 1
ATOM 1659 N N . SER A 1 221 ? -1.547 1.334 -10.119 1.00 98.31 221 SER A N 1
ATOM 1660 C CA . SER A 1 221 ? -1.606 0.464 -8.935 1.00 98.31 221 SER A CA 1
ATOM 1661 C C . SER A 1 221 ? -1.353 1.241 -7.647 1.00 98.31 221 SER A C 1
ATOM 1663 O O . SER A 1 221 ? -2.127 1.125 -6.696 1.00 98.31 221 SER A O 1
ATOM 1665 N N . GLY A 1 222 ? -0.317 2.084 -7.641 1.00 98.19 222 GLY A N 1
ATOM 1666 C CA . GLY A 1 222 ? 0.019 2.946 -6.513 1.00 98.19 222 GLY A CA 1
ATOM 1667 C C . GLY A 1 222 ? -1.121 3.882 -6.128 1.00 98.19 222 GLY A C 1
ATOM 1668 O O . GLY A 1 222 ? -1.432 4.001 -4.947 1.00 98.19 222 GLY A O 1
ATOM 1669 N N . LEU A 1 223 ? -1.793 4.492 -7.111 1.00 98.12 223 LEU A N 1
ATOM 1670 C CA . LEU A 1 223 ? -2.950 5.359 -6.878 1.00 98.12 223 LEU A CA 1
ATOM 1671 C C . LEU A 1 223 ? -4.148 4.590 -6.324 1.00 98.12 223 LEU A C 1
ATOM 1673 O O . LEU A 1 223 ? -4.764 5.060 -5.374 1.00 98.12 223 LEU A O 1
ATOM 1677 N N . VAL A 1 224 ? -4.466 3.407 -6.860 1.00 98.50 224 VAL A N 1
ATOM 1678 C CA . VAL A 1 224 ? -5.554 2.570 -6.321 1.00 98.50 224 VAL A CA 1
ATOM 1679 C C . VAL A 1 224 ? -5.291 2.224 -4.855 1.00 98.50 224 VAL A C 1
ATOM 1681 O O . VAL A 1 224 ? -6.176 2.397 -4.016 1.00 98.50 224 VAL A O 1
ATOM 1684 N N . MET A 1 225 ? -4.068 1.792 -4.529 1.00 98.50 225 MET A N 1
ATOM 1685 C CA . MET A 1 225 ? -3.675 1.474 -3.154 1.00 98.50 225 MET A CA 1
ATOM 1686 C C . MET A 1 225 ? -3.729 2.711 -2.251 1.00 98.50 225 MET A C 1
ATOM 1688 O O . MET A 1 225 ? -4.369 2.681 -1.200 1.00 98.50 225 MET A O 1
ATOM 1692 N N . ALA A 1 226 ? -3.107 3.814 -2.671 1.00 98.38 226 ALA A N 1
ATOM 1693 C CA . ALA A 1 226 ? -3.017 5.036 -1.881 1.00 98.38 226 ALA A CA 1
ATOM 1694 C C . ALA A 1 226 ? -4.387 5.672 -1.627 1.00 98.38 226 ALA A C 1
ATOM 1696 O O . ALA A 1 226 ? -4.710 5.983 -0.485 1.00 98.38 226 ALA A O 1
ATOM 1697 N N . LEU A 1 227 ? -5.221 5.816 -2.662 1.00 98.19 227 LEU A N 1
ATOM 1698 C CA . LEU A 1 227 ? -6.552 6.411 -2.536 1.00 98.19 227 LEU A CA 1
ATOM 1699 C C . LEU A 1 227 ? -7.475 5.565 -1.657 1.00 98.19 227 LEU A C 1
ATOM 1701 O O . LEU A 1 227 ? -8.232 6.128 -0.873 1.00 98.19 227 LEU A O 1
ATOM 1705 N N . THR A 1 228 ? -7.386 4.234 -1.730 1.00 98.19 228 THR A N 1
ATOM 1706 C CA . THR A 1 228 ? -8.162 3.343 -0.851 1.00 98.19 228 THR A CA 1
ATOM 1707 C C . THR A 1 228 ? -7.755 3.513 0.615 1.00 98.19 228 THR A C 1
ATOM 1709 O O . THR A 1 228 ? -8.608 3.593 1.497 1.00 98.19 228 THR A O 1
ATOM 1712 N N . LEU A 1 229 ? -6.454 3.628 0.889 1.00 97.62 229 LEU A N 1
ATOM 1713 C CA . LEU A 1 229 ? -5.937 3.843 2.241 1.00 97.62 229 LEU A CA 1
ATOM 1714 C C . LEU A 1 229 ? -6.279 5.241 2.772 1.00 97.62 229 LEU A C 1
ATOM 1716 O O . LEU A 1 229 ? -6.729 5.371 3.908 1.00 97.62 229 LEU A O 1
ATOM 1720 N N . PHE A 1 230 ? -6.154 6.283 1.949 1.00 97.00 230 PHE A N 1
ATOM 1721 C CA . PHE A 1 230 ? -6.589 7.627 2.330 1.00 97.00 230 PHE A CA 1
ATOM 1722 C C . PHE A 1 230 ? -8.096 7.692 2.568 1.00 97.00 230 PHE A C 1
ATOM 1724 O O . PHE A 1 230 ? -8.526 8.310 3.539 1.00 97.00 230 PHE A O 1
ATOM 1731 N N . PHE A 1 231 ? -8.896 7.005 1.751 1.00 95.81 231 PHE A N 1
ATOM 1732 C CA . PHE A 1 231 ? -10.330 6.876 1.984 1.00 95.81 231 PHE A CA 1
ATOM 1733 C C . PHE A 1 231 ? -10.613 6.264 3.357 1.00 95.81 231 PHE A C 1
ATOM 1735 O O . PHE A 1 231 ? -11.407 6.825 4.109 1.00 95.81 231 PHE A O 1
ATOM 1742 N N . PHE A 1 232 ? -9.922 5.178 3.725 1.00 95.19 232 PHE A N 1
ATOM 1743 C CA . PHE A 1 232 ? -10.069 4.609 5.061 1.00 95.19 232 PHE A CA 1
ATOM 1744 C C . PHE A 1 232 ? -9.669 5.592 6.154 1.00 95.19 232 PHE A C 1
ATOM 1746 O O . PHE A 1 232 ? -10.426 5.729 7.094 1.00 95.19 232 PHE A O 1
ATOM 1753 N N . SER A 1 233 ? -8.592 6.365 6.005 1.00 93.25 233 SER A N 1
ATOM 1754 C CA . SER A 1 233 ? -8.185 7.337 7.037 1.00 93.25 233 SER A CA 1
ATOM 1755 C C . SER A 1 233 ? -9.199 8.451 7.351 1.00 93.25 233 SER A C 1
ATOM 1757 O O . SER A 1 233 ? -9.034 9.157 8.342 1.00 93.25 233 SER A O 1
ATOM 1759 N N . VAL A 1 234 ? -10.213 8.645 6.500 1.00 91.94 234 VAL A N 1
ATOM 1760 C CA . VAL A 1 234 ? -11.229 9.700 6.650 1.00 91.94 234 VAL A CA 1
ATOM 1761 C C . VAL A 1 234 ? -12.615 9.118 6.909 1.00 91.94 234 VAL A C 1
ATOM 1763 O O . VAL A 1 234 ? -13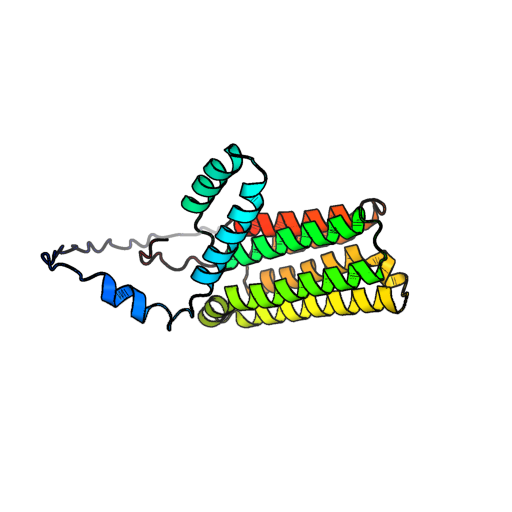.397 9.688 7.668 1.00 91.94 234 VAL A O 1
ATOM 1766 N N . VAL A 1 235 ? -12.952 8.009 6.251 1.00 90.62 235 VAL A N 1
ATOM 1767 C CA . VAL A 1 235 ? -14.285 7.417 6.326 1.00 90.62 235 VAL A CA 1
ATOM 1768 C C . VAL A 1 235 ? -14.306 6.336 7.399 1.00 90.62 235 VAL A C 1
ATOM 1770 O O . VAL A 1 235 ? -13.553 5.366 7.283 1.00 90.62 235 VAL A O 1
ATOM 1773 N N . PRO A 1 236 ? -15.214 6.432 8.391 1.00 84.88 236 PRO A N 1
ATOM 1774 C CA . PRO A 1 236 ? -15.416 5.367 9.356 1.00 84.88 236 PRO A CA 1
ATOM 1775 C C . PRO A 1 236 ? -15.698 4.057 8.623 1.00 84.88 236 PRO A C 1
ATOM 1777 O O . PRO A 1 236 ? -16.686 3.917 7.901 1.00 84.88 236 PRO A O 1
ATOM 1780 N N . TRP A 1 237 ? -14.809 3.089 8.783 1.00 81.56 237 TRP A N 1
ATOM 1781 C CA . TRP A 1 237 ? -15.072 1.716 8.381 1.00 81.56 237 TRP A CA 1
ATOM 1782 C C . TRP A 1 237 ? -15.909 1.046 9.488 1.00 81.56 237 TRP A C 1
ATOM 1784 O O . TRP A 1 237 ? -15.790 1.445 10.641 1.00 81.56 237 TRP A O 1
ATOM 1794 N N . ASP A 1 238 ? -16.757 0.059 9.153 1.00 79.00 238 ASP A N 1
ATOM 1795 C CA . ASP A 1 238 ? -17.777 -0.598 10.019 1.00 79.00 238 ASP A CA 1
ATOM 1796 C C . ASP A 1 238 ? -17.264 -1.286 11.323 1.00 79.00 238 ASP A C 1
ATOM 1798 O O . ASP A 1 238 ? -17.716 -2.372 11.699 1.00 79.00 238 ASP A O 1
ATOM 1802 N N . MET A 1 239 ? -16.311 -0.718 12.062 1.00 66.31 239 MET A N 1
ATOM 1803 C CA . MET A 1 239 ? -16.052 -1.117 13.439 1.00 66.31 239 MET A CA 1
ATOM 1804 C C . MET A 1 239 ? -17.179 -0.573 14.309 1.00 66.31 239 MET A C 1
ATOM 1806 O O . MET A 1 239 ? -17.438 0.628 14.329 1.00 66.31 239 MET A O 1
ATOM 1810 N N . ARG A 1 240 ? -17.870 -1.480 15.013 1.00 58.09 240 ARG A N 1
ATOM 1811 C CA . ARG A 1 240 ? -18.906 -1.123 15.988 1.00 58.09 240 ARG A CA 1
ATOM 1812 C C . ARG A 1 240 ? -18.341 -0.044 16.900 1.00 58.09 240 ARG A C 1
ATOM 1814 O O . ARG A 1 240 ? -17.390 -0.297 17.632 1.00 58.09 240 ARG A O 1
ATOM 1821 N N . THR A 1 241 ? -18.913 1.149 16.817 1.00 47.72 241 THR A N 1
ATOM 1822 C CA . THR A 1 241 ? -18.515 2.298 17.622 1.00 47.72 241 THR A CA 1
ATOM 1823 C C . THR A 1 241 ? -18.549 1.906 19.096 1.00 47.72 241 THR A C 1
ATOM 1825 O O . THR A 1 241 ? -19.612 1.555 19.617 1.00 47.72 241 THR A O 1
ATOM 1828 N N . VAL A 1 242 ? -17.397 1.951 19.766 1.00 51.81 242 VAL A N 1
ATOM 1829 C CA . VAL A 1 242 ? -17.347 1.938 21.231 1.00 51.81 242 VAL A CA 1
ATOM 1830 C C . VAL A 1 242 ? -18.122 3.174 21.718 1.00 51.81 242 VAL A C 1
ATOM 1832 O O . VAL A 1 242 ? -17.987 4.238 21.107 1.00 51.81 242 VAL A O 1
ATOM 1835 N N . PRO A 1 243 ? -18.971 3.070 22.761 1.00 45.75 243 PRO A N 1
ATOM 1836 C CA . PRO A 1 243 ? -19.694 4.220 23.289 1.00 45.75 243 PRO A CA 1
ATOM 1837 C C . PRO A 1 243 ? -18.705 5.311 23.692 1.00 45.75 243 PRO A C 1
ATOM 1839 O O . PRO A 1 243 ? -17.749 5.038 24.414 1.00 45.75 243 PRO A O 1
ATOM 1842 N N . ALA A 1 244 ? -18.944 6.534 23.222 1.00 48.41 244 ALA A N 1
ATOM 1843 C CA . ALA A 1 244 ? -18.119 7.700 23.499 1.00 48.41 244 ALA A CA 1
ATOM 1844 C C . ALA A 1 244 ? -18.102 8.011 25.005 1.00 48.41 244 ALA A C 1
ATOM 1846 O O . ALA A 1 244 ? -18.907 8.795 25.506 1.00 48.41 244 ALA A O 1
ATOM 1847 N N . THR A 1 245 ? -17.181 7.409 25.751 1.00 48.16 245 THR A N 1
ATOM 1848 C CA . THR A 1 245 ? -16.884 7.823 27.120 1.00 48.16 245 THR A CA 1
ATOM 1849 C C . THR A 1 245 ? -15.935 9.008 27.074 1.00 48.16 245 THR A C 1
ATOM 1851 O O . THR A 1 245 ? -14.762 8.849 27.364 1.00 48.16 245 THR A O 1
ATOM 1854 N N . GLY A 1 246 ? -16.449 10.172 26.664 1.00 53.09 246 GLY A N 1
ATOM 1855 C CA . GLY A 1 246 ? -15.983 11.510 27.053 1.00 53.09 246 GLY A CA 1
ATOM 1856 C C . GLY A 1 246 ? -14.491 11.861 26.994 1.00 53.09 246 GLY A C 1
ATOM 1857 O O . GLY A 1 246 ? -14.144 12.901 27.546 1.00 53.09 246 GLY A O 1
ATOM 1858 N N . GLU A 1 247 ? -13.616 11.062 26.383 1.00 49.09 247 GLU A N 1
ATOM 1859 C CA . GLU A 1 247 ? -12.208 11.419 26.239 1.00 49.09 247 GLU A CA 1
ATOM 1860 C C . GLU A 1 247 ? -12.090 12.471 25.135 1.00 49.09 247 GLU A C 1
ATOM 1862 O O . GLU A 1 247 ? -12.438 12.194 23.981 1.00 49.09 247 GLU A O 1
ATOM 1867 N N . PRO A 1 248 ? -11.665 13.699 25.476 1.00 49.38 248 PRO A N 1
ATOM 1868 C CA . PRO A 1 248 ? -11.337 14.675 24.462 1.00 49.38 248 PRO A CA 1
ATOM 1869 C C . PRO A 1 248 ? -10.100 14.186 23.705 1.00 49.38 248 PRO A C 1
ATOM 1871 O O . PRO A 1 248 ? -9.182 13.608 24.296 1.00 49.38 248 PRO A O 1
ATOM 1874 N N . CYS A 1 249 ? -10.079 14.453 22.401 1.00 55.84 249 CYS A N 1
ATOM 1875 C CA . CYS A 1 249 ? -8.805 14.670 21.737 1.00 55.84 249 CYS A CA 1
ATOM 1876 C C . CYS A 1 249 ? -8.056 15.831 22.433 1.00 55.84 249 CYS A C 1
ATOM 1878 O O . CYS A 1 249 ? -6.812 15.789 22.443 1.00 55.84 249 CYS A O 1
#

Radius of gyration: 23.68 Å; chains: 1; bounding box: 69×45×65 Å

Foldseek 3Di:
DDDDDDDDDDDDDDDDDDDDDDDDDDDDDPPVVVVVPVVPPPPVVVVVVVVVVVVVVVVVVVPDPVVVVVCVVCVVPDDFALLLVLLQLQLVLLLVLLVCVQDPPDQLLVSLVVNVVSLVVSLVSSCVSCVVVCVVVVVVVLSVLVSVLSVVLSVLSNCCRVVVVVVCVLLNLLSNLVSLLVSLVVCCVVVVWPLSPVLSVLSVVLSVVLNVPSSCSSNSSSNSSSVSSNCPSVDDIPDDDDPPPDDDD

pLDDT: mean 79.5, std 23.07, range [31.86, 98.62]